Protein AF-A0A238JCS4-F1 (afdb_monomer_lite)

Secondary structure (DSSP, 8-state):
--HHHHHHHHHH-S--SS-----HHHHHHHHHHHHHHHHHHHHHHHHHHHHT--GGGSPTT--EEEEEEETTTTEEEEEEE-TT--B---SSSSHHHHHHHHHHHHTSPPSS-HHHHHTT-EEEE-TTS-EEEEE-TTTTS-HHHHHHHHHHHHSHHHHHH-SSEEEEEEESSSS-TTSS----SEEE---

Radius of gyration: 19.18 Å; chains: 1; bounding box: 46×42×55 Å

Organism: NCBI:txid1037362

Foldseek 3Di:
DPVVVVVCCVVPPPDPDDDPDDDLVSLLVVLLVLLLVLLVVCLVQLLVLLLPQDPVLADPQFFEWEWEAEPVQRAIAIFTAHPVRDTDDDPPPSVVRRVSSSVSRVPDDRSDDPCSQVVRFDWDQDPVRDTDGPDGSVVVYPVLVRCLVSQCSSCVSVVVPPPHWYWYFYDHDPPDPPPDDGPTSDTDDPD

pLDDT: mean 74.26, std 18.52, range [33.16, 93.94]

Structure (mmCIF, N/CA/C/O backbone):
data_AF-A0A238JCS4-F1
#
_entry.id   AF-A0A238JCS4-F1
#
loop_
_atom_site.group_PDB
_atom_site.id
_atom_site.type_symbol
_atom_site.label_atom_id
_atom_site.label_alt_id
_atom_site.label_comp_id
_atom_site.label_asym_id
_atom_site.label_entity_id
_atom_site.label_seq_id
_atom_site.pdbx_PDB_ins_code
_atom_site.Cartn_x
_atom_site.Cartn_y
_atom_site.Cartn_z
_atom_site.occupancy
_atom_site.B_iso_or_equiv
_atom_site.auth_seq_id
_atom_site.auth_comp_id
_atom_site.auth_asym_id
_atom_site.auth_atom_id
_atom_site.pdbx_PDB_model_num
ATOM 1 N N . MET A 1 1 ? 5.233 18.861 -13.902 1.00 45.06 1 MET A N 1
ATOM 2 C CA . MET A 1 1 ? 5.264 17.884 -15.015 1.00 45.06 1 MET A CA 1
ATOM 3 C C . MET A 1 1 ? 6.583 17.830 -15.817 1.00 45.06 1 MET A C 1
ATOM 5 O O . MET A 1 1 ? 6.740 16.897 -16.587 1.00 45.06 1 MET A O 1
ATOM 9 N N . GLY A 1 2 ? 7.547 18.765 -15.686 1.00 36.94 2 GLY A N 1
ATOM 10 C CA . GLY A 1 2 ? 8.723 18.825 -16.591 1.00 36.94 2 GLY A CA 1
ATOM 11 C C . GLY A 1 2 ? 10.083 18.340 -16.055 1.00 36.94 2 GLY A C 1
ATOM 12 O O . GLY A 1 2 ? 10.984 18.104 -16.856 1.00 36.94 2 GLY A O 1
ATOM 13 N N . LEU A 1 3 ? 10.265 18.197 -14.735 1.00 39.12 3 LEU A N 1
ATOM 14 C CA . LEU A 1 3 ? 11.568 17.807 -14.166 1.00 39.12 3 LEU A CA 1
ATOM 15 C C . LEU A 1 3 ? 11.808 16.293 -14.182 1.00 39.12 3 LEU A C 1
ATOM 17 O O . LEU A 1 3 ? 12.928 15.874 -14.447 1.00 39.12 3 LEU A O 1
ATOM 21 N N . LEU A 1 4 ? 10.769 15.481 -13.970 1.00 44.75 4 LEU A N 1
ATOM 22 C CA . LEU A 1 4 ? 10.907 14.023 -13.917 1.00 44.75 4 LEU A CA 1
ATOM 23 C C . LEU A 1 4 ? 11.278 13.425 -15.280 1.00 44.75 4 LEU A C 1
ATOM 25 O O . LEU A 1 4 ? 12.209 12.633 -15.371 1.00 44.75 4 LEU A O 1
ATOM 29 N N . ARG A 1 5 ? 10.636 13.898 -16.360 1.00 42.31 5 ARG A N 1
ATOM 30 C CA . ARG A 1 5 ? 11.018 13.539 -17.736 1.00 42.31 5 ARG A CA 1
ATOM 31 C C . ARG A 1 5 ? 12.472 13.897 -18.033 1.00 42.31 5 ARG A C 1
ATOM 33 O O . ARG A 1 5 ? 13.165 13.097 -18.636 1.00 42.31 5 ARG A O 1
ATOM 40 N N . LYS A 1 6 ? 12.949 15.062 -17.579 1.00 42.12 6 LYS A N 1
ATOM 41 C CA . LYS A 1 6 ? 14.344 15.478 -17.784 1.00 42.12 6 LYS A CA 1
ATOM 42 C C . LYS A 1 6 ? 15.338 14.650 -16.976 1.00 42.12 6 LYS A C 1
ATOM 44 O O . LYS A 1 6 ? 16.405 14.369 -17.501 1.00 42.12 6 LYS A O 1
ATOM 49 N N . LEU A 1 7 ? 15.001 14.246 -15.749 1.00 45.44 7 LEU A N 1
ATOM 50 C CA . LEU A 1 7 ? 15.876 13.397 -14.935 1.00 45.44 7 LEU A CA 1
ATOM 51 C C . LEU A 1 7 ? 15.987 11.986 -15.528 1.00 45.44 7 LEU A C 1
ATOM 53 O O . LEU A 1 7 ? 17.083 11.453 -15.649 1.00 45.44 7 LEU A O 1
ATOM 57 N N . VAL A 1 8 ? 14.862 11.421 -15.975 1.00 44.66 8 VAL A N 1
ATOM 58 C CA . VAL A 1 8 ? 14.833 10.128 -16.672 1.00 44.66 8 VAL A CA 1
ATOM 59 C C . VAL A 1 8 ? 15.569 10.230 -18.015 1.00 44.66 8 VAL A C 1
ATOM 61 O O . VAL A 1 8 ? 16.430 9.409 -18.304 1.00 44.66 8 VAL A O 1
ATOM 64 N N . SER A 1 9 ? 15.343 11.277 -18.812 1.00 41.56 9 SER A N 1
ATOM 65 C CA . SER A 1 9 ? 16.074 11.469 -20.073 1.00 41.56 9 SER A CA 1
ATOM 66 C C . SER A 1 9 ? 17.568 11.757 -19.885 1.00 41.56 9 SER A C 1
ATOM 68 O O . SER A 1 9 ? 18.352 11.378 -20.748 1.00 41.56 9 SER A O 1
ATOM 70 N N . SER A 1 10 ? 18.001 12.391 -18.786 1.00 42.47 10 SER A N 1
ATOM 71 C CA . SER A 1 10 ? 19.433 12.630 -18.546 1.00 42.47 10 SER A CA 1
ATOM 72 C C . SER A 1 10 ? 20.152 11.432 -17.928 1.00 42.47 10 SER A C 1
ATOM 74 O O . SER A 1 10 ? 21.364 11.331 -18.087 1.00 42.47 10 SER A O 1
ATOM 76 N N . LEU A 1 11 ? 19.438 10.541 -17.232 1.00 49.84 11 LEU A N 1
ATOM 77 C CA . LEU A 1 11 ? 19.989 9.279 -16.727 1.00 49.84 11 LEU A CA 1
ATOM 78 C C . LEU A 1 11 ? 20.045 8.194 -17.811 1.00 49.84 11 LEU A C 1
ATOM 80 O O . LEU A 1 11 ? 20.931 7.348 -17.761 1.00 49.84 11 LEU A O 1
ATOM 84 N N . PHE A 1 12 ? 19.147 8.241 -18.801 1.00 51.22 12 PHE A N 1
ATOM 85 C CA . PHE A 1 12 ? 19.010 7.186 -19.813 1.00 51.22 12 PHE A CA 1
ATOM 86 C C . PHE A 1 12 ? 19.274 7.627 -21.262 1.00 51.22 12 PHE A C 1
ATOM 88 O O . PHE A 1 12 ? 19.173 6.808 -22.171 1.00 51.22 12 PHE A O 1
ATOM 95 N N . GLY A 1 13 ? 19.661 8.887 -21.491 1.00 37.28 13 GLY A N 1
ATOM 96 C CA . GLY A 1 13 ? 19.942 9.426 -22.822 1.00 37.28 13 GLY A CA 1
ATOM 97 C C . GLY A 1 13 ? 18.691 9.545 -23.703 1.00 37.28 13 GLY A C 1
ATOM 98 O O . GLY A 1 13 ? 17.738 8.776 -23.610 1.00 37.28 13 GLY A O 1
ATOM 99 N N . GLU A 1 14 ? 18.679 10.518 -24.611 1.00 36.25 14 GLU A N 1
ATOM 100 C CA . GLU A 1 14 ? 17.593 10.743 -25.584 1.00 36.25 14 GLU A CA 1
ATOM 101 C C . GLU A 1 14 ? 17.512 9.667 -26.693 1.00 36.25 14 GLU A C 1
ATOM 103 O O . GLU A 1 14 ? 17.064 9.934 -27.803 1.00 36.25 14 GLU A O 1
ATOM 108 N N . SER A 1 15 ? 17.913 8.425 -26.415 1.00 37.47 15 SER A N 1
ATOM 109 C CA . SER A 1 15 ? 17.888 7.330 -27.384 1.00 37.47 15 SER A CA 1
ATOM 110 C C . SER A 1 15 ? 17.490 6.010 -26.730 1.00 37.47 15 SER A C 1
ATOM 112 O O . SER A 1 15 ? 18.248 5.049 -26.732 1.00 37.47 15 SER A O 1
ATOM 114 N N . ILE A 1 16 ? 16.254 5.930 -26.235 1.00 44.44 16 ILE A N 1
ATOM 115 C CA . ILE A 1 16 ? 15.548 4.639 -26.116 1.00 44.44 16 ILE A CA 1
ATOM 116 C C . ILE A 1 16 ? 14.635 4.486 -27.339 1.00 44.44 16 ILE A C 1
ATOM 118 O O . ILE A 1 16 ? 13.462 4.138 -27.261 1.00 44.44 16 ILE A O 1
ATOM 122 N N . ALA A 1 17 ? 15.178 4.829 -28.504 1.00 36.81 17 ALA A N 1
ATOM 123 C CA . ALA A 1 17 ? 14.658 4.369 -29.769 1.00 36.81 17 ALA A CA 1
ATOM 124 C C . ALA A 1 17 ? 15.484 3.132 -30.134 1.00 36.81 17 ALA A C 1
ATOM 126 O O . ALA A 1 17 ? 16.613 3.254 -30.595 1.00 36.81 17 ALA A O 1
ATOM 127 N N . LYS A 1 18 ? 14.885 1.949 -29.955 1.00 35.09 18 LYS A N 1
ATOM 128 C CA . LYS A 1 18 ? 15.279 0.705 -30.638 1.00 35.09 18 LYS A CA 1
ATOM 129 C C . LYS A 1 18 ? 16.583 -0.010 -30.235 1.00 35.09 18 LYS A C 1
ATOM 131 O O . LYS A 1 18 ? 17.049 -0.810 -31.039 1.00 35.09 18 LYS A O 1
ATOM 136 N N . ASP A 1 19 ? 17.113 0.164 -29.022 1.00 38.06 19 ASP A N 1
ATOM 137 C CA . ASP A 1 19 ? 18.262 -0.645 -28.566 1.00 38.06 19 ASP A CA 1
ATOM 138 C C . ASP A 1 19 ? 17.930 -1.509 -27.336 1.00 38.06 19 ASP A C 1
ATOM 140 O O . ASP A 1 19 ? 17.738 -1.017 -26.222 1.00 38.06 19 ASP A O 1
ATOM 144 N N . GLN A 1 20 ? 17.833 -2.822 -27.564 1.00 44.28 20 GLN A N 1
ATOM 145 C CA . GLN A 1 20 ? 17.671 -3.873 -26.556 1.00 44.28 20 GLN A CA 1
ATOM 146 C C . GLN A 1 20 ? 19.004 -4.151 -25.840 1.00 44.28 20 GLN A C 1
ATOM 148 O O . GLN A 1 20 ? 19.570 -5.235 -25.962 1.00 44.28 20 GLN A O 1
ATOM 153 N N . SER A 1 21 ? 19.535 -3.198 -25.074 1.00 47.47 21 SER A N 1
ATOM 154 C CA . SER A 1 21 ? 20.652 -3.518 -24.174 1.00 47.47 21 SER A CA 1
ATOM 155 C C . SER A 1 21 ? 20.672 -2.669 -22.905 1.00 47.47 21 SER A C 1
ATOM 157 O O . SER A 1 21 ? 21.690 -2.073 -22.545 1.00 47.47 21 SER A O 1
ATOM 159 N N . LEU A 1 22 ? 19.560 -2.623 -22.172 1.00 58.06 22 LEU A N 1
ATOM 160 C CA . LEU A 1 22 ? 19.716 -2.486 -20.727 1.00 58.06 22 LEU A CA 1
ATOM 161 C C . LEU A 1 22 ? 20.293 -3.818 -20.238 1.00 58.06 22 LEU A C 1
ATOM 163 O O . LEU A 1 22 ? 19.709 -4.867 -20.497 1.00 58.06 22 LEU A O 1
ATOM 167 N N . SER A 1 23 ? 21.448 -3.787 -19.570 1.00 68.00 23 SER A N 1
ATOM 168 C CA . SER A 1 23 ? 21.896 -4.954 -18.804 1.00 68.00 23 SER A CA 1
ATOM 169 C C . SER A 1 23 ? 20.799 -5.347 -17.812 1.00 68.00 23 SER A C 1
ATOM 171 O O . SER A 1 23 ? 20.022 -4.488 -17.392 1.00 68.00 23 SER A O 1
ATOM 173 N N . ASP A 1 24 ? 20.726 -6.613 -17.408 1.00 66.69 24 ASP A N 1
ATOM 174 C CA . ASP A 1 24 ? 19.685 -7.091 -16.477 1.00 66.69 24 ASP A CA 1
ATOM 175 C C . ASP A 1 24 ? 19.666 -6.246 -15.194 1.00 66.69 24 ASP A C 1
ATOM 177 O O . ASP A 1 24 ? 18.621 -5.783 -14.743 1.00 66.69 24 ASP A O 1
ATOM 181 N N . TYR A 1 25 ? 20.854 -5.862 -14.720 1.00 65.31 25 TYR A N 1
ATOM 182 C CA . TYR A 1 25 ? 21.027 -4.898 -13.635 1.00 65.31 25 TYR A CA 1
ATOM 183 C C . TYR A 1 25 ? 20.390 -3.523 -13.914 1.00 65.31 25 TYR A C 1
ATOM 185 O O . TYR A 1 25 ? 19.712 -2.961 -13.055 1.00 65.31 25 TYR A O 1
ATOM 193 N N . GLY A 1 26 ? 20.586 -2.968 -15.114 1.00 80.19 26 GLY A N 1
ATOM 194 C CA . GLY A 1 26 ? 19.977 -1.702 -15.524 1.00 80.19 26 GLY A CA 1
ATOM 195 C C . GLY A 1 26 ? 18.453 -1.784 -15.671 1.00 80.19 26 GLY A C 1
ATOM 196 O O . GLY A 1 26 ? 17.767 -0.800 -15.390 1.00 80.19 26 GLY A O 1
ATOM 197 N N . ARG A 1 27 ? 17.916 -2.951 -16.055 1.00 78.31 27 ARG A N 1
ATOM 198 C CA . ARG A 1 27 ? 16.467 -3.204 -16.126 1.00 78.31 27 ARG A CA 1
ATOM 199 C C . ARG A 1 27 ? 15.838 -3.211 -14.740 1.00 78.31 27 ARG A C 1
ATOM 201 O O . ARG A 1 27 ? 14.906 -2.444 -14.513 1.00 78.31 27 ARG A O 1
ATOM 208 N N . VAL A 1 28 ? 16.397 -3.986 -13.808 1.00 81.56 28 VAL A N 1
ATOM 209 C CA . VAL A 1 28 ? 15.915 -4.060 -12.418 1.00 81.56 28 VAL A CA 1
ATOM 210 C C . VAL A 1 28 ? 15.958 -2.684 -11.749 1.00 81.56 28 VAL A C 1
ATOM 212 O O . VAL A 1 28 ? 14.974 -2.256 -11.149 1.00 81.56 28 VAL A O 1
ATOM 215 N N . GLN A 1 29 ? 17.055 -1.933 -11.900 1.00 83.00 29 GLN A N 1
ATOM 216 C CA . GLN A 1 29 ? 17.150 -0.583 -11.332 1.00 83.00 29 GLN A CA 1
ATOM 217 C C . GLN A 1 29 ? 16.159 0.404 -11.950 1.00 83.00 29 GLN A C 1
ATOM 219 O O . GLN A 1 29 ? 15.550 1.197 -11.230 1.00 83.00 29 GLN A O 1
ATOM 224 N N . GLY A 1 30 ? 16.006 0.379 -13.277 1.00 83.88 30 GLY A N 1
ATOM 225 C CA . GLY A 1 30 ? 15.056 1.240 -13.978 1.00 83.88 30 GLY A CA 1
ATOM 226 C C . GLY A 1 30 ? 13.616 0.958 -13.556 1.00 83.88 30 GLY A C 1
ATOM 227 O O . GLY A 1 30 ? 12.868 1.894 -13.270 1.00 83.88 30 GLY A O 1
ATOM 228 N N . TYR A 1 31 ? 13.269 -0.323 -13.437 1.00 85.31 31 TYR A N 1
ATOM 229 C CA . TYR A 1 31 ? 11.980 -0.775 -12.935 1.00 85.31 31 TYR A CA 1
ATOM 230 C C . TYR A 1 31 ?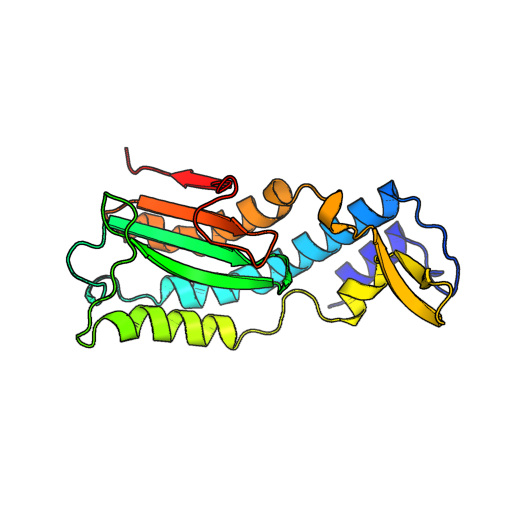 11.744 -0.335 -11.484 1.00 85.31 31 TYR A C 1
ATOM 232 O O . TYR A 1 31 ? 10.720 0.273 -11.178 1.00 85.31 31 TYR A O 1
ATOM 240 N N . GLN A 1 32 ? 12.720 -0.544 -10.596 1.00 86.19 32 GLN A N 1
ATOM 241 C CA . GLN A 1 32 ? 12.609 -0.159 -9.189 1.00 86.19 32 GLN A CA 1
ATOM 242 C C . GLN A 1 32 ? 12.429 1.358 -9.018 1.00 86.19 32 GLN A C 1
ATOM 244 O O . GLN A 1 32 ? 11.606 1.797 -8.215 1.00 86.19 32 GLN A O 1
ATOM 249 N N . LEU A 1 33 ? 13.146 2.170 -9.802 1.00 87.69 33 LEU A N 1
ATOM 250 C CA . LEU A 1 33 ? 12.987 3.626 -9.796 1.00 87.69 33 LEU A CA 1
ATOM 251 C C . LEU A 1 33 ? 11.601 4.059 -10.296 1.00 87.69 33 LEU A C 1
ATOM 253 O O . LEU A 1 33 ? 11.007 4.987 -9.736 1.00 87.69 33 LEU A O 1
ATOM 257 N N . LEU A 1 34 ? 11.089 3.411 -11.346 1.00 87.62 34 LEU A N 1
ATOM 258 C CA . LEU A 1 34 ? 9.743 3.662 -11.855 1.00 87.62 34 LEU A CA 1
ATOM 259 C C . LEU A 1 34 ? 8.692 3.323 -10.795 1.00 87.62 34 LEU A C 1
ATOM 261 O O . LEU A 1 34 ? 7.868 4.176 -10.472 1.00 87.62 34 LEU A O 1
ATOM 265 N N . LEU A 1 35 ? 8.773 2.135 -10.196 1.00 87.44 35 LEU A N 1
ATOM 266 C CA . LEU A 1 35 ? 7.865 1.693 -9.141 1.00 87.44 35 LEU A CA 1
ATOM 267 C C . LEU A 1 35 ? 7.868 2.664 -7.952 1.00 87.44 35 LEU A C 1
ATOM 269 O O . LEU A 1 35 ? 6.815 3.146 -7.546 1.00 87.44 35 LEU A O 1
ATOM 273 N N . GLN A 1 36 ? 9.045 3.034 -7.438 1.00 89.31 36 GLN A N 1
ATOM 274 C CA . GLN A 1 36 ? 9.172 4.010 -6.346 1.00 89.31 36 GLN A CA 1
ATOM 275 C C . GLN A 1 36 ? 8.562 5.369 -6.697 1.00 89.31 36 GLN A C 1
ATOM 277 O O . GLN A 1 36 ? 7.923 6.009 -5.862 1.00 89.31 36 GLN A O 1
ATOM 282 N N . THR A 1 37 ? 8.750 5.812 -7.940 1.00 90.31 37 THR A N 1
ATOM 283 C CA . THR A 1 37 ? 8.184 7.066 -8.438 1.00 90.31 37 THR A CA 1
ATOM 284 C C . THR A 1 37 ? 6.659 7.023 -8.440 1.00 90.31 37 THR A C 1
ATOM 286 O O . THR A 1 37 ? 6.029 7.989 -8.006 1.00 90.31 37 THR A O 1
ATOM 289 N N . GLN A 1 38 ? 6.069 5.930 -8.925 1.00 89.38 38 GLN A N 1
ATOM 290 C CA . GLN A 1 38 ? 4.617 5.784 -9.008 1.00 89.38 38 GLN A CA 1
ATOM 291 C C . GLN A 1 38 ? 3.994 5.644 -7.621 1.00 89.38 38 GLN A C 1
ATOM 293 O O . GLN A 1 38 ? 3.043 6.355 -7.305 1.00 89.38 38 GLN A O 1
ATOM 298 N N . LEU A 1 39 ? 4.605 4.842 -6.746 1.00 91.00 39 LEU A N 1
ATOM 299 C CA . LEU A 1 39 ? 4.208 4.736 -5.343 1.00 91.00 39 LEU A CA 1
ATOM 300 C C . LEU A 1 39 ? 4.220 6.102 -4.651 1.00 91.00 39 LEU A C 1
ATOM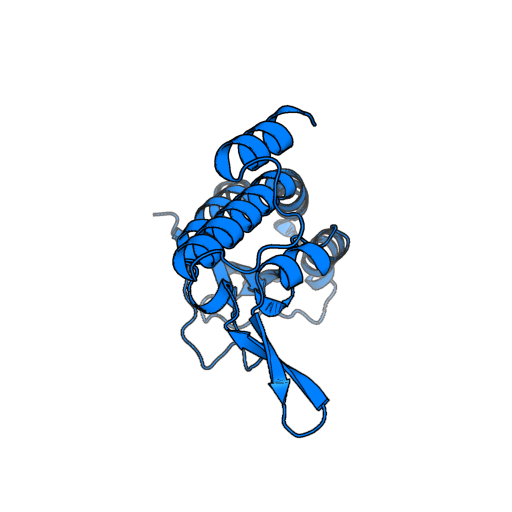 302 O O . LEU A 1 39 ? 3.239 6.479 -4.019 1.00 91.00 39 LEU A O 1
ATOM 306 N N . ALA A 1 40 ? 5.285 6.891 -4.814 1.00 90.88 40 ALA A N 1
ATOM 307 C CA . ALA A 1 40 ? 5.369 8.222 -4.215 1.00 90.88 40 ALA A CA 1
ATOM 308 C C . ALA A 1 40 ? 4.296 9.194 -4.744 1.00 90.88 40 ALA A C 1
ATOM 310 O O . ALA A 1 40 ? 3.815 10.042 -3.993 1.00 90.88 40 ALA A O 1
ATOM 311 N N . GLN A 1 41 ? 3.919 9.088 -6.022 1.00 90.56 41 GLN A N 1
ATOM 312 C CA . GLN A 1 41 ? 2.856 9.908 -6.614 1.00 90.56 41 GLN A CA 1
ATOM 313 C C . GLN A 1 41 ? 1.464 9.487 -6.143 1.00 90.56 41 GLN A C 1
ATOM 315 O O . GLN A 1 41 ? 0.608 10.346 -5.936 1.00 90.56 41 GLN A O 1
ATOM 320 N N . ALA A 1 42 ? 1.247 8.186 -5.960 1.00 90.25 42 ALA A N 1
ATOM 321 C CA . ALA A 1 42 ? -0.024 7.628 -5.526 1.00 90.25 42 ALA A CA 1
ATOM 322 C C . ALA A 1 42 ? -0.261 7.787 -4.014 1.00 90.25 42 ALA A C 1
ATOM 324 O O . ALA A 1 42 ? -1.402 7.969 -3.588 1.00 90.25 42 ALA A O 1
ATOM 325 N N . ALA A 1 43 ? 0.806 7.774 -3.205 1.00 91.50 43 ALA A N 1
ATOM 326 C CA . ALA A 1 43 ? 0.738 7.722 -1.743 1.00 91.50 43 ALA A CA 1
ATOM 327 C C . ALA A 1 43 ? -0.231 8.727 -1.089 1.00 91.50 43 ALA A C 1
ATOM 329 O O . ALA A 1 43 ? -0.954 8.311 -0.185 1.00 91.50 43 ALA A O 1
ATOM 330 N N . PRO A 1 44 ? -0.324 10.005 -1.518 1.00 92.69 44 PRO A N 1
ATOM 331 C CA . PRO A 1 44 ? -1.268 10.945 -0.915 1.00 92.69 44 PRO A CA 1
ATOM 332 C C . PRO A 1 44 ? -2.737 10.527 -1.063 1.00 92.69 44 PRO A C 1
ATOM 334 O O . PRO A 1 44 ? -3.517 10.733 -0.137 1.00 92.69 44 PRO A O 1
ATOM 337 N N . ASN A 1 45 ? -3.112 9.930 -2.198 1.00 92.25 45 ASN A N 1
ATOM 338 C CA . ASN A 1 45 ? -4.488 9.498 -2.449 1.00 92.25 45 ASN A CA 1
ATOM 339 C C . ASN A 1 45 ? -4.819 8.245 -1.635 1.00 92.25 45 ASN A C 1
ATOM 341 O O . ASN A 1 45 ? -5.834 8.222 -0.946 1.00 92.25 45 ASN A O 1
ATOM 345 N N . PHE A 1 46 ? -3.922 7.253 -1.638 1.00 92.50 46 PHE A N 1
ATOM 346 C CA . PHE A 1 46 ? -4.063 6.046 -0.817 1.00 92.50 46 PHE A CA 1
ATOM 347 C C . PHE A 1 46 ? -4.169 6.389 0.667 1.00 92.50 46 PHE A C 1
ATOM 349 O O . PHE A 1 46 ? -5.075 5.924 1.355 1.00 92.50 46 PHE A O 1
ATOM 356 N N . ARG A 1 47 ? -3.289 7.273 1.151 1.00 93.38 47 ARG A N 1
ATOM 357 C CA . ARG A 1 47 ? -3.346 7.780 2.521 1.00 93.38 47 ARG A CA 1
ATOM 358 C C . ARG A 1 47 ? -4.682 8.449 2.818 1.00 93.38 47 ARG A C 1
ATOM 360 O O . ARG A 1 47 ? -5.238 8.202 3.875 1.00 93.38 47 ARG A O 1
ATOM 367 N N . ALA A 1 48 ? -5.201 9.282 1.916 1.00 93.50 48 ALA A N 1
ATOM 368 C CA . ALA A 1 48 ? -6.475 9.962 2.137 1.00 93.50 48 ALA A CA 1
ATOM 369 C C . ALA A 1 48 ? -7.644 8.973 2.295 1.00 93.50 48 ALA A C 1
ATOM 371 O O . ALA A 1 48 ? -8.449 9.146 3.210 1.00 93.50 48 ALA A O 1
ATOM 372 N N . SER A 1 49 ? -7.712 7.927 1.464 1.00 93.94 49 SER A N 1
ATOM 373 C CA . SER A 1 49 ? -8.735 6.878 1.594 1.00 93.94 49 SER A CA 1
ATOM 374 C C . SER A 1 49 ? -8.580 6.091 2.893 1.00 93.94 49 SER A C 1
ATOM 376 O O . SER A 1 49 ? -9.554 5.928 3.626 1.00 93.94 49 SER A O 1
ATOM 378 N N . VAL A 1 50 ? -7.358 5.696 3.252 1.00 93.31 50 VAL A N 1
ATOM 379 C CA . VAL A 1 50 ? -7.077 4.991 4.513 1.00 93.31 50 VAL A CA 1
ATOM 380 C C . VAL A 1 50 ? -7.376 5.863 5.743 1.00 93.31 50 VAL A C 1
ATOM 382 O O . VAL A 1 50 ? -7.992 5.398 6.699 1.00 93.31 50 VAL A O 1
ATOM 385 N N . ASP A 1 51 ? -7.020 7.149 5.719 1.00 93.56 51 ASP A N 1
ATOM 386 C CA . ASP A 1 51 ? -7.301 8.105 6.801 1.00 93.56 51 ASP A CA 1
ATOM 387 C C . ASP A 1 51 ? -8.809 8.391 6.957 1.00 93.56 51 ASP A C 1
ATOM 389 O O . ASP A 1 51 ? -9.250 8.822 8.035 1.00 93.56 51 ASP A O 1
ATOM 393 N N . SER A 1 52 ? -9.601 8.139 5.906 1.00 93.44 52 SER A N 1
ATOM 394 C CA . SER A 1 52 ? -11.063 8.262 5.926 1.00 93.44 52 SER A CA 1
ATOM 395 C C . SER A 1 52 ? -11.761 7.148 6.707 1.00 93.44 52 SER A C 1
ATOM 397 O O . SER A 1 52 ? -12.935 7.309 7.032 1.00 93.44 52 SER A O 1
ATOM 399 N N . LEU A 1 53 ? -11.055 6.056 7.023 1.00 93.00 53 LEU A N 1
ATOM 400 C CA . LEU A 1 53 ? -11.603 4.908 7.738 1.00 93.00 53 LEU A CA 1
ATOM 401 C C . LEU A 1 53 ? -12.205 5.330 9.086 1.00 93.00 53 LEU A C 1
ATOM 403 O O . LEU A 1 53 ? -11.505 5.852 9.970 1.00 93.00 53 LEU A O 1
ATOM 407 N N . ASP A 1 54 ? -13.497 5.070 9.268 1.00 92.38 54 ASP A N 1
ATOM 408 C CA . ASP A 1 54 ? -14.159 5.241 10.557 1.00 92.38 54 ASP A CA 1
ATOM 409 C C . ASP A 1 54 ? -13.913 4.027 11.461 1.00 92.38 54 ASP A C 1
ATOM 411 O O . ASP A 1 54 ? -14.594 3.005 11.399 1.00 92.38 54 ASP A O 1
ATOM 415 N N . LEU A 1 55 ? -12.941 4.169 12.362 1.00 90.81 55 LEU A N 1
ATOM 416 C CA . LEU A 1 55 ? -12.556 3.125 13.313 1.00 90.81 55 LEU A CA 1
ATOM 417 C C . LEU A 1 55 ? -13.684 2.702 14.263 1.00 90.81 55 LEU A C 1
ATOM 419 O O . LEU A 1 55 ? -13.577 1.646 14.878 1.00 90.81 55 LEU A O 1
ATOM 423 N N . THR A 1 56 ? -14.736 3.513 14.418 1.00 88.94 56 THR A N 1
ATOM 424 C CA . THR A 1 56 ? -15.889 3.169 15.265 1.00 88.94 56 THR A CA 1
ATOM 425 C C . THR A 1 56 ? -16.861 2.205 14.592 1.00 88.94 56 THR A C 1
ATOM 427 O O . THR A 1 56 ? -17.731 1.661 15.266 1.00 88.94 56 THR A O 1
ATOM 430 N N . ARG A 1 57 ? -16.704 1.992 13.280 1.00 89.56 57 ARG A N 1
ATOM 431 C CA . ARG A 1 57 ? -17.512 1.077 12.467 1.00 89.56 57 ARG A CA 1
ATOM 432 C C . ARG A 1 57 ? -16.793 -0.232 12.144 1.00 89.56 57 ARG A C 1
ATOM 434 O O . ARG A 1 57 ? -17.332 -1.032 11.390 1.00 89.56 57 ARG A O 1
ATOM 441 N N . LEU A 1 58 ? -15.584 -0.432 12.671 1.00 88.12 58 LEU A N 1
ATOM 442 C CA . LEU A 1 58 ? -14.863 -1.690 12.502 1.00 88.12 58 LEU A CA 1
ATOM 443 C C . LEU A 1 58 ? -15.554 -2.817 13.281 1.00 88.12 58 LEU A C 1
ATOM 445 O O . LEU A 1 58 ? -16.033 -2.547 14.385 1.00 88.12 58 LEU A O 1
ATOM 449 N N . PRO A 1 59 ? -15.518 -4.061 12.764 1.00 84.81 59 PRO A N 1
ATOM 450 C CA . PRO A 1 59 ? -16.046 -5.227 13.457 1.00 84.81 59 PRO A CA 1
ATOM 451 C C . PRO A 1 59 ? -15.561 -5.341 14.903 1.00 84.81 59 PRO A C 1
ATOM 453 O O . PRO A 1 59 ? -14.374 -5.126 15.206 1.00 84.81 59 PRO A O 1
ATOM 456 N N . ASP A 1 60 ? -16.469 -5.735 15.793 1.00 84.06 60 ASP A N 1
ATOM 457 C CA . ASP A 1 60 ? -16.137 -6.023 17.183 1.00 84.06 60 ASP A CA 1
ATOM 458 C C . ASP A 1 60 ? -15.010 -7.063 17.263 1.00 84.06 60 ASP A C 1
ATOM 460 O O . ASP A 1 60 ? -15.010 -8.091 16.591 1.00 84.06 60 ASP A O 1
ATOM 464 N N . GLY A 1 61 ? -14.018 -6.797 18.113 1.00 86.31 61 GLY A N 1
ATOM 465 C CA . GLY A 1 61 ? -12.865 -7.687 18.247 1.00 86.31 61 GLY A CA 1
ATOM 466 C C . GLY A 1 61 ? -11.772 -7.481 17.199 1.00 86.31 61 GLY A C 1
ATOM 467 O O . GLY A 1 61 ? -10.801 -8.229 17.228 1.00 86.31 61 GLY A O 1
ATOM 468 N N . THR A 1 62 ? -11.848 -6.443 16.360 1.00 90.38 62 THR A N 1
ATOM 469 C CA . THR A 1 62 ? -10.716 -6.034 15.514 1.00 90.38 62 THR A CA 1
ATOM 470 C C . THR A 1 62 ? -9.513 -5.625 16.374 1.00 90.38 62 THR A C 1
ATOM 472 O O . THR A 1 62 ? -9.597 -4.739 17.233 1.00 90.38 62 THR A O 1
ATOM 475 N N . LYS A 1 63 ? -8.369 -6.273 16.142 1.00 91.44 63 LYS A N 1
ATOM 476 C CA . LYS A 1 63 ? -7.103 -6.076 16.873 1.00 91.44 63 LYS A CA 1
ATOM 477 C C . LYS A 1 63 ? -5.950 -5.688 15.967 1.00 91.44 63 LYS A C 1
ATOM 479 O O . LYS A 1 63 ? -5.008 -5.044 16.429 1.00 91.44 63 LYS A O 1
ATOM 484 N N . HIS A 1 64 ? -6.050 -6.012 14.685 1.00 91.31 64 HIS A N 1
ATOM 485 C CA . HIS A 1 64 ? -5.051 -5.678 13.687 1.00 91.31 64 HIS A CA 1
ATOM 486 C C 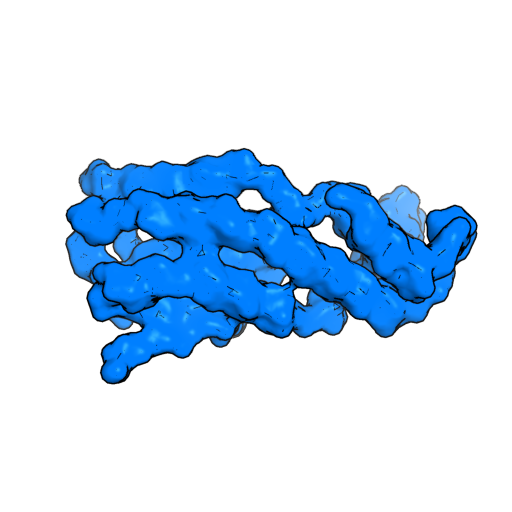. HIS A 1 64 ? -5.724 -5.055 12.472 1.00 91.31 64 HIS A C 1
ATOM 488 O O . HIS A 1 64 ? -6.764 -5.525 12.023 1.00 91.31 64 HIS A O 1
ATOM 494 N N . LEU A 1 65 ? -5.092 -4.019 11.931 1.00 92.12 65 LEU A N 1
ATOM 495 C CA . LEU A 1 65 ? -5.339 -3.533 10.582 1.00 92.12 65 LEU A CA 1
ATOM 496 C C . LEU A 1 65 ? -4.113 -3.860 9.730 1.00 92.12 65 LEU A C 1
ATOM 498 O O . LEU A 1 65 ? -2.977 -3.595 10.142 1.00 92.12 65 LEU A O 1
ATOM 502 N N . HIS A 1 66 ? -4.338 -4.438 8.558 1.00 91.94 66 HIS A N 1
ATOM 503 C CA . HIS A 1 66 ? -3.275 -4.879 7.664 1.00 91.94 66 HIS A CA 1
ATOM 504 C C . HIS A 1 66 ? -3.506 -4.359 6.252 1.00 91.94 66 HIS A C 1
ATOM 506 O O . HIS A 1 66 ? -4.564 -4.595 5.679 1.00 91.94 66 HIS A O 1
ATOM 512 N N . LEU A 1 67 ? -2.515 -3.670 5.694 1.00 90.94 67 LEU A N 1
ATOM 513 C CA . LEU A 1 67 ? -2.488 -3.335 4.274 1.00 90.94 67 LEU A CA 1
ATOM 514 C C . LEU A 1 67 ? -1.720 -4.421 3.519 1.00 90.94 67 LEU A C 1
ATOM 516 O O . LEU A 1 67 ? -0.503 -4.522 3.673 1.00 90.94 67 LEU A O 1
ATOM 520 N N . GLU A 1 68 ? -2.414 -5.187 2.690 1.00 88.88 68 GLU A N 1
ATOM 521 C CA . GLU A 1 68 ? -1.789 -6.119 1.753 1.00 88.88 68 GLU A CA 1
ATOM 522 C C . GLU A 1 68 ? -1.564 -5.426 0.408 1.00 88.88 68 GLU A C 1
ATOM 524 O O . GLU A 1 68 ? -2.409 -4.648 -0.049 1.00 88.88 68 GLU A O 1
ATOM 529 N N . ILE A 1 69 ? -0.432 -5.720 -0.228 1.00 85.81 69 ILE A N 1
ATOM 530 C CA . ILE A 1 69 ? -0.071 -5.204 -1.548 1.00 85.81 69 ILE A CA 1
ATOM 531 C C . ILE A 1 69 ? 0.134 -6.393 -2.483 1.00 85.81 69 ILE A C 1
ATOM 533 O O . ILE A 1 69 ? 1.129 -7.106 -2.373 1.00 85.81 69 ILE A O 1
ATOM 537 N N . PHE A 1 70 ? -0.780 -6.588 -3.426 1.00 83.38 70 PHE A N 1
ATOM 538 C CA . PHE A 1 70 ? -0.695 -7.641 -4.433 1.00 83.38 70 PHE A CA 1
ATOM 539 C C . PHE A 1 70 ? 0.165 -7.144 -5.586 1.00 83.38 70 PHE A C 1
ATOM 541 O O . PHE A 1 70 ? -0.220 -6.259 -6.353 1.00 83.38 70 PHE A O 1
ATOM 548 N N . VAL A 1 71 ? 1.380 -7.669 -5.662 1.00 77.06 71 VAL A N 1
ATOM 549 C CA . VAL A 1 71 ? 2.435 -7.145 -6.524 1.00 77.06 71 VAL A CA 1
ATOM 550 C C . VAL A 1 71 ? 2.163 -7.472 -7.998 1.00 77.06 71 VAL A C 1
ATOM 552 O O . VAL A 1 71 ? 2.440 -6.633 -8.857 1.00 77.06 71 VAL A O 1
ATOM 555 N N . SER A 1 72 ? 1.567 -8.635 -8.278 1.00 71.19 72 SER A N 1
ATOM 556 C CA . SER A 1 72 ? 1.163 -9.079 -9.621 1.00 71.19 72 SER A CA 1
ATOM 557 C C . SER A 1 72 ? 0.282 -8.052 -10.329 1.00 71.19 72 SER A C 1
ATOM 559 O O . SER A 1 72 ? 0.511 -7.711 -11.491 1.00 71.19 72 SER A O 1
ATOM 561 N N . ASP A 1 73 ? -0.689 -7.499 -9.607 1.00 70.50 73 ASP A N 1
ATOM 562 C CA . ASP A 1 73 ? -1.721 -6.629 -10.171 1.00 70.50 73 ASP A CA 1
ATOM 563 C C . ASP A 1 73 ? -1.565 -5.164 -9.750 1.00 70.50 73 ASP A C 1
ATOM 565 O O . ASP A 1 73 ? -2.209 -4.282 -10.317 1.00 70.50 73 ASP A O 1
ATOM 569 N N . PHE A 1 74 ? -0.622 -4.880 -8.847 1.00 75.69 74 PHE A N 1
ATOM 570 C CA . PHE A 1 74 ? -0.506 -3.612 -8.122 1.00 75.69 74 PHE A CA 1
ATOM 571 C C . PHE A 1 74 ? -1.808 -3.210 -7.426 1.00 75.69 74 PHE A C 1
ATOM 573 O O . PHE A 1 74 ? -2.132 -2.023 -7.336 1.00 75.69 74 PHE A O 1
ATOM 580 N N . GLU A 1 75 ? -2.534 -4.205 -6.927 1.00 82.31 75 GLU A N 1
ATOM 581 C CA . GLU A 1 75 ? -3.712 -4.005 -6.095 1.00 82.31 75 GLU A CA 1
ATOM 582 C C . GLU A 1 75 ? -3.299 -3.834 -4.636 1.00 82.31 75 GLU A C 1
ATOM 584 O O . GLU A 1 75 ? -2.247 -4.304 -4.191 1.00 82.31 75 GLU A O 1
ATOM 589 N N . MET A 1 76 ? -4.137 -3.151 -3.867 1.00 86.94 76 MET A N 1
ATOM 590 C CA . MET A 1 76 ? -3.939 -3.013 -2.432 1.00 86.94 76 MET A CA 1
ATOM 591 C C . MET A 1 76 ? -5.260 -3.197 -1.728 1.00 86.94 76 MET A C 1
ATOM 593 O O . MET A 1 76 ? -6.276 -2.683 -2.187 1.00 86.94 76 MET A O 1
ATOM 597 N N . ARG A 1 77 ? -5.236 -3.881 -0.589 1.00 88.81 77 ARG A N 1
ATOM 598 C CA . ARG A 1 77 ? -6.432 -4.055 0.230 1.00 88.81 77 ARG A CA 1
ATOM 599 C C . ARG A 1 77 ? -6.120 -3.900 1.696 1.00 88.81 77 ARG A C 1
ATOM 601 O O . ARG A 1 77 ? -5.077 -4.332 2.183 1.00 88.81 77 ARG A O 1
ATOM 608 N N . LEU A 1 78 ? -7.054 -3.275 2.390 1.00 90.88 78 LEU A N 1
ATOM 609 C CA . LEU A 1 78 ? -7.052 -3.145 3.828 1.00 90.88 78 LEU A CA 1
ATOM 610 C C . LEU A 1 78 ? -7.922 -4.242 4.442 1.00 90.88 78 LEU A C 1
ATOM 612 O O . LEU A 1 78 ? -9.083 -4.408 4.068 1.00 90.88 78 LEU A O 1
ATOM 616 N N . PHE A 1 79 ? -7.356 -4.937 5.419 1.00 90.50 79 PHE A N 1
ATOM 617 C CA . PHE A 1 79 ? -7.982 -6.028 6.153 1.00 90.50 79 PHE A CA 1
ATOM 618 C C . PHE A 1 79 ? -8.027 -5.733 7.650 1.00 90.50 79 PHE A C 1
ATOM 620 O O . PHE A 1 79 ? -7.169 -5.018 8.184 1.00 90.50 79 PHE A O 1
ATOM 627 N N . ALA A 1 80 ? -9.003 -6.331 8.329 1.00 90.12 80 ALA A N 1
ATOM 628 C CA . ALA A 1 80 ? -9.124 -6.331 9.779 1.00 90.12 80 ALA A CA 1
ATOM 629 C C . ALA A 1 80 ? -9.023 -7.758 10.319 1.00 90.12 80 ALA A C 1
ATOM 631 O O . ALA A 1 80 ? -9.726 -8.654 9.857 1.00 90.12 80 ALA A O 1
ATOM 632 N N . PHE A 1 81 ? -8.175 -7.951 11.327 1.00 89.69 81 PHE A N 1
ATOM 633 C CA . PHE A 1 81 ? -7.969 -9.251 11.959 1.00 89.69 81 PHE A CA 1
ATOM 634 C C . PHE A 1 81 ? -8.152 -9.195 13.476 1.00 89.69 81 PHE A C 1
ATOM 636 O O . PHE A 1 81 ? -7.919 -8.159 14.113 1.00 89.69 81 PHE A O 1
ATOM 643 N N . ASP A 1 82 ? -8.543 -10.329 14.055 1.00 89.50 82 ASP A N 1
ATOM 644 C CA . ASP A 1 82 ? -8.514 -10.571 15.498 1.00 89.50 82 ASP A CA 1
ATOM 645 C C . ASP A 1 82 ? -7.080 -10.853 15.999 1.00 89.50 82 ASP A C 1
ATOM 647 O O . ASP A 1 82 ? -6.136 -10.933 15.214 1.00 89.50 82 ASP A O 1
ATOM 651 N N . ASP A 1 83 ? -6.902 -11.027 17.316 1.00 88.38 83 ASP A N 1
ATOM 652 C CA . ASP A 1 83 ? -5.587 -11.312 17.932 1.00 88.38 83 ASP A CA 1
ATOM 653 C C . ASP A 1 83 ? -4.931 -12.615 17.415 1.00 88.38 83 ASP A C 1
ATOM 655 O O . ASP A 1 83 ? -3.727 -12.824 17.591 1.00 88.38 83 ASP A O 1
ATOM 659 N N . ALA A 1 84 ? -5.714 -13.516 16.814 1.00 85.69 84 ALA A N 1
ATOM 660 C CA . ALA A 1 84 ? -5.265 -14.786 16.253 1.00 85.69 84 ALA A CA 1
ATOM 661 C C . ALA A 1 84 ? -5.037 -14.717 14.731 1.00 85.69 84 ALA A C 1
ATOM 663 O O . ALA A 1 84 ? -4.768 -15.756 14.127 1.00 85.69 84 ALA A O 1
ATOM 664 N N . TRP A 1 85 ? -5.088 -13.519 14.135 1.00 83.06 85 TRP A N 1
ATOM 665 C CA . TRP A 1 85 ? -4.977 -13.287 12.693 1.00 83.06 85 TRP A CA 1
ATOM 666 C C . TRP A 1 85 ? -6.070 -13.963 11.856 1.00 83.06 85 TRP A C 1
ATOM 668 O O . TRP A 1 85 ? -5.872 -14.232 10.673 1.00 83.06 85 TRP A O 1
ATOM 678 N N . ASN A 1 86 ? -7.245 -14.204 12.437 1.00 82.44 86 ASN A N 1
ATOM 679 C CA . ASN A 1 86 ? -8.422 -14.553 11.648 1.00 82.44 86 ASN A CA 1
ATOM 680 C C . ASN A 1 86 ? -9.066 -13.272 11.139 1.00 82.44 86 ASN A C 1
ATOM 682 O O . ASN A 1 86 ? -9.243 -12.313 11.898 1.00 82.44 86 ASN A O 1
ATOM 686 N N . GLU A 1 87 ? -9.387 -13.248 9.848 1.00 81.81 87 GLU A N 1
ATOM 687 C CA . GLU A 1 87 ? -10.073 -12.109 9.254 1.00 81.81 87 GLU A CA 1
ATOM 688 C C . GLU A 1 87 ? -11.442 -11.966 9.914 1.00 81.81 87 GLU A C 1
ATOM 690 O O . GLU A 1 87 ? -12.206 -12.932 10.028 1.00 81.81 87 GLU A O 1
ATOM 695 N N . VAL A 1 88 ? -11.721 -10.765 10.417 1.00 79.25 88 VAL A N 1
ATOM 696 C CA . VAL A 1 88 ? -12.972 -10.496 11.119 1.00 79.25 88 VAL A CA 1
ATOM 697 C C . VAL A 1 88 ? -14.022 -10.148 10.075 1.00 79.25 88 VAL A C 1
ATOM 699 O O . VAL A 1 88 ? -14.222 -8.986 9.732 1.00 79.25 88 VAL A O 1
ATOM 702 N N . PHE A 1 89 ? -14.685 -11.174 9.554 1.00 67.88 89 PHE A N 1
ATOM 703 C CA . PHE A 1 89 ? -15.900 -11.010 8.765 1.00 67.88 89 PHE A CA 1
ATOM 704 C C . PHE A 1 89 ? -17.091 -10.947 9.720 1.00 67.88 89 PHE A C 1
ATOM 706 O O . PHE A 1 89 ? -17.385 -11.933 10.397 1.00 67.88 89 PHE A O 1
ATOM 713 N N . ASP A 1 90 ? -17.783 -9.811 9.789 1.00 54.16 90 ASP A N 1
ATOM 714 C CA . ASP A 1 90 ? -19.085 -9.750 10.456 1.00 54.16 90 ASP A CA 1
ATOM 715 C C . ASP A 1 90 ? -20.188 -9.796 9.392 1.00 54.16 90 ASP A C 1
ATOM 717 O O . ASP A 1 90 ? -20.217 -8.981 8.475 1.00 54.16 90 ASP A O 1
ATOM 721 N N . GLU A 1 91 ? -21.118 -10.744 9.503 1.00 52.12 91 GLU A N 1
ATOM 722 C CA . GLU A 1 91 ? -22.278 -10.866 8.606 1.00 52.12 91 GLU A CA 1
ATOM 723 C C . GLU A 1 91 ? -23.273 -9.690 8.753 1.00 52.12 91 GLU A C 1
ATOM 725 O O . GLU A 1 91 ? -24.322 -9.677 8.105 1.00 52.12 91 GLU A O 1
ATOM 730 N N . THR A 1 92 ? -22.982 -8.713 9.620 1.00 47.22 92 THR A N 1
ATOM 731 C CA . THR A 1 92 ? -23.871 -7.601 9.965 1.00 47.22 92 THR A CA 1
ATOM 732 C C . THR A 1 92 ? -23.228 -6.236 9.683 1.00 47.22 92 THR A C 1
ATOM 734 O O . THR A 1 92 ? -22.447 -5.772 10.496 1.00 47.22 92 THR A O 1
ATOM 737 N N . ASP A 1 93 ? -23.546 -5.585 8.551 1.00 49.81 93 ASP A N 1
ATOM 738 C CA . ASP A 1 93 ? -23.391 -4.145 8.183 1.00 49.81 93 ASP A CA 1
ATOM 739 C C . ASP A 1 93 ? -22.092 -3.353 8.572 1.00 49.81 93 ASP A C 1
ATOM 741 O O . ASP A 1 93 ? -21.995 -2.144 8.340 1.00 49.81 93 ASP A O 1
ATOM 745 N N . GLN A 1 94 ? -21.081 -3.976 9.190 1.00 53.09 94 GLN A N 1
ATOM 746 C CA . GLN A 1 94 ? -19.823 -3.387 9.691 1.00 53.09 94 GLN A CA 1
ATOM 747 C C . GLN A 1 94 ? -18.657 -3.647 8.727 1.00 53.09 94 GLN A C 1
ATOM 749 O O . GLN A 1 94 ? -17.684 -2.894 8.694 1.00 53.09 94 GLN A O 1
ATOM 754 N N . VAL A 1 95 ? -18.794 -4.667 7.875 1.00 60.69 95 VAL A N 1
ATOM 755 C CA . VAL A 1 95 ? -17.903 -4.934 6.735 1.00 60.69 95 VAL A CA 1
ATOM 756 C C . VAL A 1 95 ? -17.953 -3.785 5.711 1.00 60.69 95 VAL A C 1
ATOM 758 O O . VAL A 1 95 ? -16.947 -3.493 5.063 1.00 60.69 95 VAL A O 1
ATOM 761 N N . ASP A 1 96 ? -19.058 -3.030 5.682 1.00 75.44 96 ASP A N 1
ATOM 762 C CA . ASP A 1 96 ? -19.291 -1.873 4.811 1.00 75.44 96 ASP A CA 1
ATOM 763 C C . ASP A 1 96 ? -18.174 -0.822 4.846 1.00 75.44 96 ASP A C 1
ATOM 765 O O . ASP A 1 96 ? -17.894 -0.179 3.835 1.00 75.44 96 ASP A O 1
ATOM 769 N N . GLU A 1 97 ? -17.559 -0.576 6.007 1.00 87.25 97 GLU A N 1
ATOM 770 C CA . GLU A 1 97 ? -16.588 0.513 6.132 1.00 87.25 97 GLU A CA 1
ATOM 771 C C . GLU A 1 97 ? -15.239 0.154 5.490 1.00 87.25 97 GLU A C 1
ATOM 773 O O . GLU A 1 97 ? -14.653 0.981 4.788 1.00 87.25 97 GLU A O 1
ATOM 778 N N . LEU A 1 98 ? -14.774 -1.087 5.675 1.00 88.69 98 LEU A N 1
ATOM 779 C CA . LEU A 1 98 ? -13.576 -1.593 4.999 1.00 88.69 98 LEU A CA 1
ATOM 780 C C . LEU A 1 98 ? -13.835 -1.788 3.506 1.00 88.69 98 LEU A C 1
ATOM 782 O O . LEU A 1 98 ? -12.997 -1.397 2.698 1.00 88.69 98 LEU A O 1
ATOM 786 N N . GLU A 1 99 ? -15.002 -2.316 3.130 1.00 89.19 99 GLU A N 1
ATOM 787 C CA . GLU A 1 99 ? -15.406 -2.440 1.726 1.00 89.19 99 GLU A CA 1
ATOM 788 C C . GLU A 1 99 ? -15.471 -1.084 1.025 1.00 89.19 99 GLU A C 1
ATOM 790 O O . GLU A 1 99 ? -14.983 -0.956 -0.094 1.00 89.19 99 GLU A O 1
ATOM 795 N N . ARG A 1 100 ? -16.003 -0.045 1.681 1.00 91.56 100 ARG A N 1
ATOM 796 C CA . ARG A 1 100 ? -16.022 1.318 1.134 1.00 91.56 100 ARG A CA 1
ATOM 797 C C . ARG A 1 100 ? -14.609 1.833 0.874 1.00 91.56 100 ARG A C 1
ATOM 799 O O . ARG A 1 100 ? -14.349 2.358 -0.206 1.00 91.56 100 ARG A O 1
ATOM 806 N N . VAL A 1 101 ? -13.707 1.712 1.852 1.00 92.56 101 VAL A N 1
ATOM 807 C CA . VAL A 1 101 ? -12.316 2.170 1.700 1.00 92.56 101 VAL A CA 1
ATOM 808 C C . VAL A 1 101 ? -11.594 1.367 0.616 1.00 92.56 101 VAL A C 1
ATOM 810 O O . VAL A 1 101 ? -10.911 1.959 -0.217 1.00 92.56 101 VAL A O 1
ATOM 813 N N . ASN A 1 102 ? -11.785 0.047 0.574 1.00 91.62 102 ASN A N 1
ATOM 814 C CA . ASN A 1 102 ? -11.220 -0.805 -0.471 1.00 91.62 102 ASN A CA 1
ATOM 815 C C . ASN A 1 102 ? -11.788 -0.454 -1.853 1.00 91.62 102 ASN A C 1
ATOM 817 O O . ASN A 1 102 ? -11.020 -0.329 -2.794 1.00 91.62 102 ASN A O 1
ATOM 821 N N . ALA A 1 103 ? -13.081 -0.149 -1.979 1.00 91.50 103 ALA A N 1
ATOM 822 C CA . ALA A 1 103 ? -13.670 0.306 -3.238 1.00 91.50 103 ALA A CA 1
ATOM 823 C C . ALA A 1 103 ? -13.105 1.661 -3.709 1.00 91.50 103 ALA A C 1
ATOM 825 O O . ALA A 1 103 ? -12.948 1.890 -4.909 1.00 91.50 103 ALA A O 1
ATOM 826 N N . GLU A 1 104 ? -12.783 2.574 -2.786 1.00 92.62 104 GLU A N 1
ATOM 827 C CA . GLU A 1 104 ? -12.074 3.812 -3.132 1.00 92.62 104 GLU A CA 1
ATOM 828 C C . GLU A 1 104 ? -10.658 3.528 -3.633 1.00 92.62 104 GLU A C 1
ATOM 830 O O . GLU A 1 104 ? -10.246 4.114 -4.636 1.00 92.62 104 GLU A O 1
ATOM 835 N N . ILE A 1 105 ? -9.940 2.618 -2.972 1.00 90.69 105 ILE A N 1
ATOM 836 C CA . ILE A 1 105 ? -8.610 2.160 -3.386 1.00 90.69 105 ILE A CA 1
ATOM 837 C C . ILE A 1 105 ? -8.666 1.509 -4.776 1.00 90.69 105 ILE A C 1
ATOM 839 O O . ILE A 1 105 ? -7.907 1.907 -5.657 1.00 90.69 105 ILE A O 1
ATOM 843 N N . ASP A 1 106 ? -9.612 0.603 -5.008 1.00 89.31 106 ASP A N 1
ATOM 844 C CA . ASP A 1 106 ? -9.810 -0.099 -6.282 1.00 89.31 106 ASP A CA 1
ATOM 845 C C . ASP A 1 106 ? -10.195 0.856 -7.424 1.00 89.31 106 ASP A C 1
ATOM 847 O O . ASP A 1 106 ? -9.950 0.582 -8.599 1.00 89.31 106 ASP A O 1
ATOM 851 N N . SER A 1 107 ? -10.790 2.009 -7.101 1.00 89.62 107 SER A N 1
ATOM 852 C CA . SER A 1 107 ? -11.105 3.048 -8.087 1.00 89.62 107 SER A CA 1
ATOM 853 C C . SER A 1 107 ? -9.890 3.877 -8.522 1.00 89.62 107 SER A C 1
ATOM 855 O O . SER A 1 107 ? -9.985 4.662 -9.476 1.00 89.62 107 SER A O 1
ATOM 857 N N . MET A 1 108 ? -8.751 3.745 -7.831 1.00 88.75 108 MET A N 1
ATOM 858 C CA . MET A 1 108 ? -7.538 4.484 -8.163 1.00 88.75 108 MET A CA 1
ATOM 859 C C . MET A 1 108 ? -6.907 3.942 -9.453 1.00 88.75 108 MET A C 1
ATOM 861 O O . MET A 1 108 ? -7.005 2.755 -9.759 1.00 88.75 108 MET A O 1
ATOM 865 N N . PRO A 1 109 ? -6.233 4.797 -10.244 1.00 82.75 109 PRO A N 1
ATOM 866 C CA . PRO A 1 109 ? -5.498 4.328 -11.409 1.00 82.75 109 PRO A CA 1
ATOM 867 C C . PRO A 1 109 ? -4.452 3.276 -11.011 1.00 82.75 109 PRO A C 1
ATOM 869 O O . PRO A 1 109 ? -3.810 3.438 -9.968 1.00 82.75 109 PRO A O 1
ATOM 872 N N . PRO A 1 110 ? -4.213 2.257 -11.854 1.00 78.69 110 PRO A N 1
ATOM 873 C CA . PRO A 1 110 ? -3.191 1.255 -11.580 1.00 78.69 110 PRO A CA 1
ATOM 874 C C . PRO A 1 110 ? -1.821 1.924 -11.433 1.00 78.69 110 PRO A C 1
ATOM 876 O O . PRO A 1 110 ? -1.484 2.832 -12.200 1.00 78.69 110 PRO A O 1
ATOM 879 N N . LEU A 1 111 ? -1.016 1.458 -10.472 1.00 81.69 111 LEU A N 1
ATOM 880 C CA . LEU A 1 111 ? 0.317 2.022 -10.219 1.00 81.69 111 LEU A CA 1
ATOM 881 C C . LEU A 1 111 ? 1.236 1.920 -11.439 1.00 81.69 111 LEU A C 1
ATOM 883 O O . LEU A 1 111 ? 2.007 2.841 -11.705 1.00 81.69 111 LEU A O 1
ATOM 887 N N . LEU A 1 112 ? 1.146 0.808 -12.173 1.00 80.38 112 LEU A N 1
ATOM 888 C CA . LEU A 1 112 ? 1.831 0.586 -13.442 1.00 80.38 112 LEU A CA 1
ATOM 889 C C . LEU A 1 112 ? 0.816 0.142 -14.494 1.00 80.38 112 LEU A C 1
ATOM 891 O O . LEU A 1 112 ? 0.117 -0.858 -14.313 1.00 80.38 112 LEU A O 1
ATOM 895 N N . ASN A 1 113 ? 0.764 0.869 -15.609 1.00 78.12 113 ASN A N 1
ATOM 896 C CA . ASN A 1 113 ? 0.027 0.430 -16.791 1.00 78.12 113 ASN A CA 1
ATOM 897 C C . ASN A 1 113 ? 0.806 -0.672 -17.538 1.00 78.12 113 ASN A C 1
ATOM 899 O O . ASN A 1 113 ? 1.979 -0.923 -17.261 1.00 78.12 113 ASN A O 1
ATOM 903 N N . GLN A 1 114 ? 0.155 -1.314 -18.510 1.00 76.44 114 GLN A N 1
ATOM 904 C CA . GLN A 1 114 ? 0.763 -2.404 -19.274 1.00 76.44 114 GLN A CA 1
ATOM 905 C C . GLN A 1 114 ? 2.041 -1.976 -20.017 1.00 76.44 114 GLN A C 1
ATOM 907 O O . GLN A 1 114 ? 3.008 -2.726 -20.027 1.00 76.44 114 GLN A O 1
ATOM 912 N N . GLU A 1 115 ? 2.090 -0.762 -20.578 1.00 80.12 115 GLU A N 1
ATOM 913 C CA . GLU A 1 115 ? 3.277 -0.253 -21.285 1.00 80.12 115 GLU A CA 1
ATOM 914 C C . GLU A 1 115 ? 4.485 -0.126 -20.340 1.00 80.12 115 GLU A C 1
ATOM 916 O O . GLU A 1 115 ? 5.604 -0.496 -20.697 1.00 80.12 115 GLU A O 1
ATOM 921 N N . ASP A 1 116 ? 4.256 0.348 -19.114 1.00 79.62 116 ASP A N 1
ATOM 922 C CA . ASP A 1 116 ? 5.273 0.462 -18.070 1.00 79.62 116 ASP A CA 1
ATOM 923 C C . ASP A 1 116 ? 5.788 -0.912 -17.613 1.00 79.62 116 ASP A C 1
ATOM 925 O O . ASP A 1 116 ? 6.988 -1.056 -17.373 1.00 79.62 116 ASP A O 1
ATOM 929 N N . ARG A 1 117 ? 4.908 -1.921 -17.530 1.00 74.75 117 ARG A N 1
ATOM 930 C CA . ARG A 1 117 ? 5.287 -3.309 -17.214 1.00 74.75 117 ARG A CA 1
ATOM 931 C C . ARG A 1 117 ? 6.095 -3.930 -18.361 1.00 74.75 117 ARG A C 1
ATOM 933 O O . ARG A 1 117 ? 7.216 -4.391 -18.150 1.00 74.75 117 ARG A O 1
ATOM 940 N N . ASP A 1 118 ? 5.585 -3.846 -19.588 1.00 76.12 118 ASP A N 1
ATOM 941 C CA . ASP A 1 118 ? 6.190 -4.443 -20.786 1.00 76.12 118 ASP A CA 1
ATOM 942 C C . ASP A 1 118 ? 7.565 -3.861 -21.118 1.00 76.12 118 ASP A C 1
ATOM 944 O O . ASP A 1 118 ? 8.424 -4.560 -21.655 1.00 76.12 118 ASP A O 1
ATOM 948 N N . ARG A 1 119 ? 7.804 -2.589 -20.778 1.00 75.44 119 ARG A N 1
ATOM 949 C CA . ARG A 1 119 ? 9.063 -1.886 -21.061 1.00 75.44 119 ARG A CA 1
ATOM 950 C C . ARG A 1 119 ? 10.299 -2.571 -20.478 1.00 75.44 119 ARG A C 1
ATOM 952 O O . ARG A 1 119 ? 11.404 -2.352 -20.981 1.00 75.44 119 ARG A O 1
ATOM 959 N N . PHE A 1 120 ? 10.134 -3.345 -19.413 1.00 72.50 120 PHE A N 1
ATOM 960 C CA . PHE A 1 120 ? 11.247 -3.973 -18.711 1.00 72.50 120 PHE A CA 1
ATOM 961 C C . PHE A 1 120 ? 11.214 -5.509 -18.778 1.00 72.50 120 PHE A C 1
ATOM 963 O O . PHE A 1 120 ? 12.218 -6.130 -18.434 1.00 72.50 120 PHE A O 1
ATOM 970 N N . ILE A 1 121 ? 10.129 -6.115 -19.274 1.00 74.44 121 ILE A N 1
ATOM 971 C CA . ILE A 1 121 ? 10.003 -7.570 -19.446 1.00 74.44 121 ILE A CA 1
ATOM 972 C C . ILE A 1 121 ? 10.868 -8.056 -20.615 1.00 74.44 121 ILE A C 1
ATOM 974 O O . ILE A 1 121 ? 10.920 -7.441 -21.685 1.00 74.44 121 ILE A O 1
ATOM 978 N N . ILE A 1 122 ? 11.542 -9.191 -20.416 1.00 69.06 122 ILE A N 1
ATOM 979 C CA . ILE A 1 122 ? 12.206 -9.926 -21.496 1.00 69.06 122 ILE A CA 1
ATOM 980 C C . ILE A 1 122 ? 11.217 -10.937 -22.067 1.00 69.06 122 ILE A C 1
ATOM 982 O O . ILE A 1 122 ? 10.908 -11.936 -21.424 1.00 69.06 122 ILE A O 1
ATOM 986 N N . TRP A 1 123 ? 10.733 -10.678 -23.279 1.00 75.00 123 TRP A N 1
ATOM 987 C CA . TRP A 1 123 ? 9.869 -11.603 -24.007 1.00 75.00 123 TRP A CA 1
ATOM 988 C C . TRP A 1 123 ? 10.704 -12.557 -24.864 1.00 75.00 123 TRP A C 1
ATOM 990 O O . TRP A 1 123 ? 11.546 -12.106 -25.644 1.00 75.00 123 TRP A O 1
ATOM 1000 N N . GLU A 1 124 ? 10.439 -13.856 -24.759 1.00 75.19 124 GLU A N 1
ATOM 1001 C CA . GLU A 1 124 ? 10.963 -14.884 -25.659 1.00 75.19 124 GLU A CA 1
ATOM 1002 C C . GLU A 1 124 ? 9.823 -15.485 -26.487 1.00 75.19 124 GLU A C 1
ATOM 1004 O O . GLU A 1 124 ? 8.699 -15.655 -26.012 1.00 75.19 124 GLU A O 1
ATOM 1009 N N . GLU A 1 125 ? 10.101 -15.787 -27.755 1.00 78.69 125 GLU A N 1
ATOM 1010 C CA . GLU A 1 125 ? 9.173 -16.520 -28.611 1.00 78.69 125 GLU A CA 1
ATOM 1011 C C . GLU A 1 125 ? 9.463 -18.021 -28.507 1.00 78.69 125 GLU A C 1
ATOM 1013 O O . GLU A 1 125 ? 10.549 -18.490 -28.846 1.00 78.69 125 GLU A O 1
ATOM 1018 N N . THR A 1 126 ? 8.479 -18.783 -28.038 1.00 76.50 126 THR A N 1
ATOM 1019 C CA . THR A 1 126 ? 8.552 -20.245 -27.949 1.00 76.50 126 THR A CA 1
ATOM 1020 C C . THR A 1 126 ? 8.565 -20.898 -29.332 1.00 76.50 126 THR A C 1
ATOM 1022 O O . THR A 1 126 ? 8.130 -20.317 -30.326 1.00 76.50 126 THR A O 1
ATOM 1025 N N . GLU A 1 127 ? 8.926 -22.184 -29.395 1.00 77.88 127 GLU A N 1
ATOM 1026 C CA . GLU A 1 127 ? 8.865 -22.993 -30.627 1.00 77.88 127 GLU A CA 1
ATOM 1027 C C . GLU A 1 127 ? 7.463 -23.041 -31.275 1.00 77.88 127 GLU A C 1
ATOM 1029 O O . GLU A 1 127 ? 7.327 -23.356 -32.457 1.00 77.88 127 GLU A O 1
ATOM 1034 N N . THR A 1 128 ? 6.410 -22.720 -30.512 1.00 80.88 128 THR A N 1
ATOM 1035 C CA . THR A 1 128 ? 5.017 -22.666 -30.988 1.00 80.88 128 THR A CA 1
ATOM 1036 C C . THR A 1 128 ? 4.579 -21.282 -31.483 1.00 80.88 128 THR A C 1
ATOM 1038 O O . THR A 1 128 ? 3.421 -21.119 -31.872 1.00 80.88 128 THR A O 1
ATOM 1041 N N . GLY A 1 129 ? 5.475 -20.288 -31.468 1.00 74.31 129 GLY A N 1
ATOM 1042 C CA . GLY A 1 129 ? 5.186 -18.898 -31.835 1.00 74.31 129 GLY A CA 1
ATOM 1043 C C . GLY A 1 129 ? 4.436 -18.105 -30.758 1.00 74.31 129 GLY A C 1
ATOM 1044 O O . GLY A 1 129 ? 3.889 -17.039 -31.038 1.00 74.31 129 GLY A O 1
ATOM 1045 N N . ARG A 1 130 ? 4.345 -18.628 -29.527 1.00 74.56 130 ARG A N 1
ATOM 1046 C CA . ARG A 1 130 ? 3.795 -17.898 -28.370 1.00 74.56 130 ARG A CA 1
ATOM 1047 C C . ARG A 1 130 ? 4.883 -17.064 -27.712 1.00 74.56 130 ARG A C 1
ATOM 1049 O O . ARG A 1 130 ? 5.996 -17.561 -27.576 1.00 74.56 130 ARG A O 1
ATOM 1056 N N . GLN A 1 131 ? 4.543 -15.855 -27.273 1.00 72.75 131 GLN A N 1
ATOM 1057 C CA . GLN A 1 131 ? 5.421 -15.034 -26.442 1.00 72.75 131 GLN A CA 1
ATOM 1058 C C . GLN A 1 131 ? 5.251 -15.404 -24.970 1.00 72.75 131 GLN A C 1
ATOM 1060 O O . GLN A 1 131 ? 4.128 -15.423 -24.467 1.00 72.75 131 GLN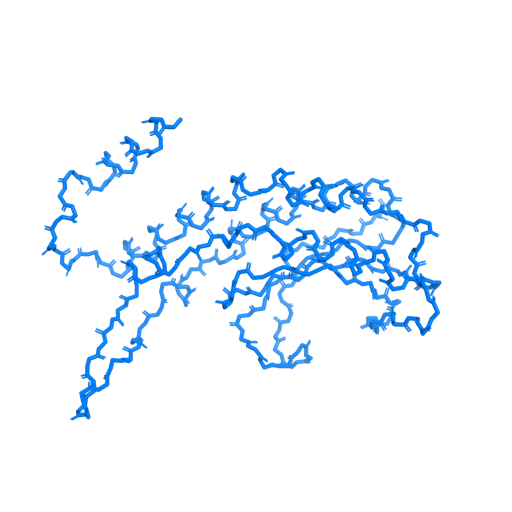 A O 1
ATOM 1065 N N . GLU A 1 132 ? 6.363 -15.674 -24.298 1.00 74.25 132 GLU A N 1
ATOM 1066 C CA . GLU A 1 132 ? 6.425 -15.937 -22.861 1.00 74.25 132 GLU A CA 1
ATOM 1067 C C . GLU A 1 132 ? 7.434 -14.975 -22.220 1.00 74.25 132 GLU A C 1
ATOM 1069 O O . GLU A 1 132 ? 8.443 -14.611 -22.830 1.00 74.25 132 GLU A O 1
ATOM 1074 N N . ALA A 1 133 ? 7.134 -14.503 -21.009 1.00 70.25 133 ALA A N 1
ATOM 1075 C CA . ALA A 1 133 ? 8.056 -13.671 -20.246 1.00 70.25 133 ALA A CA 1
ATOM 1076 C C . ALA A 1 133 ? 9.136 -14.574 -19.634 1.00 70.25 133 ALA A C 1
ATOM 1078 O O . ALA A 1 133 ? 8.826 -15.434 -18.814 1.00 70.25 133 ALA A O 1
ATOM 1079 N N . LEU A 1 134 ? 10.389 -14.391 -20.051 1.00 68.38 134 LEU A N 1
ATOM 1080 C CA . LEU A 1 134 ? 11.523 -15.197 -19.592 1.00 68.38 134 LEU A CA 1
ATOM 1081 C C . LEU A 1 134 ? 11.997 -14.770 -18.196 1.00 68.38 134 LEU A C 1
ATOM 1083 O O . LEU A 1 134 ? 12.349 -15.602 -17.366 1.00 68.38 134 LEU A O 1
ATOM 1087 N N . GLU A 1 135 ? 12.024 -13.460 -17.959 1.00 68.19 135 GLU A N 1
ATOM 1088 C CA . GLU A 1 135 ? 12.428 -12.855 -16.694 1.00 68.19 135 GLU A CA 1
ATOM 1089 C C . GLU A 1 135 ? 11.631 -11.568 -16.499 1.00 68.19 135 GLU A C 1
ATOM 1091 O O . GLU A 1 135 ? 11.564 -10.717 -17.403 1.00 68.19 135 GLU A O 1
ATOM 1096 N N . GLN A 1 136 ? 11.021 -11.428 -15.322 1.00 71.38 136 GLN A N 1
ATOM 1097 C CA . GLN A 1 136 ? 10.376 -10.192 -14.930 1.00 71.38 136 GLN A CA 1
ATOM 1098 C C . GLN A 1 136 ? 11.349 -9.387 -14.054 1.00 71.38 136 GLN A C 1
ATOM 1100 O O . GLN A 1 136 ? 11.941 -9.912 -13.117 1.00 71.38 136 GLN A O 1
ATOM 1105 N N . PRO A 1 137 ? 11.513 -8.075 -14.287 1.00 71.25 137 PRO A N 1
ATOM 1106 C CA . PRO A 1 137 ? 12.368 -7.220 -13.452 1.00 71.25 137 PRO A CA 1
ATOM 1107 C C . PRO A 1 137 ? 12.005 -7.237 -11.968 1.00 71.25 137 PRO A C 1
ATOM 1109 O O . PRO A 1 137 ? 12.823 -6.867 -11.125 1.00 71.25 137 PRO A O 1
ATOM 1112 N N . ILE A 1 138 ? 10.758 -7.602 -11.678 1.00 74.00 138 ILE A N 1
ATOM 1113 C CA . ILE A 1 138 ? 10.203 -7.723 -10.341 1.00 74.00 138 ILE A CA 1
ATOM 1114 C C . ILE A 1 138 ? 10.876 -8.848 -9.549 1.00 74.00 138 ILE A C 1
ATOM 1116 O O . ILE A 1 138 ? 11.176 -8.639 -8.377 1.00 74.00 138 ILE A O 1
ATOM 1120 N N . ASP A 1 139 ? 11.265 -9.936 -10.224 1.00 72.56 139 ASP A N 1
ATOM 1121 C CA . ASP A 1 139 ? 11.931 -11.112 -9.649 1.00 72.56 139 ASP A CA 1
ATOM 1122 C C . ASP A 1 139 ? 13.290 -10.742 -9.027 1.00 72.56 139 ASP A C 1
ATOM 1124 O O . ASP A 1 139 ? 13.732 -11.312 -8.027 1.00 72.56 139 ASP A O 1
ATOM 1128 N N . GLY A 1 140 ? 13.968 -9.753 -9.620 1.00 73.31 140 GLY A N 1
ATOM 1129 C CA . GLY A 1 140 ? 15.249 -9.223 -9.148 1.00 73.31 140 GLY A CA 1
ATOM 1130 C C . GLY A 1 140 ? 15.136 -7.971 -8.273 1.00 73.31 140 GLY A C 1
ATOM 1131 O O . GLY A 1 140 ? 16.148 -7.505 -7.738 1.00 73.31 140 GLY A O 1
ATOM 1132 N N . ALA A 1 141 ? 13.943 -7.386 -8.142 1.00 75.62 141 ALA A N 1
ATOM 1133 C CA . ALA A 1 141 ? 13.748 -6.124 -7.442 1.00 75.62 141 ALA A CA 1
ATOM 1134 C C . ALA A 1 141 ? 13.668 -6.318 -5.921 1.00 75.62 141 ALA A C 1
ATOM 1136 O O . ALA A 1 141 ? 12.996 -7.201 -5.399 1.00 75.62 141 ALA A O 1
ATOM 1137 N N . ASP A 1 142 ? 14.299 -5.414 -5.167 1.00 80.56 142 ASP A N 1
ATOM 1138 C CA . ASP A 1 142 ? 14.083 -5.333 -3.719 1.00 80.56 142 ASP A CA 1
ATOM 1139 C C . ASP A 1 142 ? 12.764 -4.592 -3.448 1.00 80.56 142 ASP A C 1
ATOM 1141 O O . ASP A 1 142 ? 12.729 -3.368 -3.266 1.00 80.56 142 ASP A O 1
ATOM 1145 N N . LEU A 1 143 ? 11.663 -5.345 -3.490 1.00 80.25 143 LEU A N 1
ATOM 1146 C CA . LEU A 1 143 ? 10.304 -4.832 -3.316 1.00 80.25 143 LEU A CA 1
ATOM 1147 C C . LEU A 1 143 ? 10.101 -4.199 -1.939 1.00 80.25 143 LEU A C 1
ATOM 1149 O O . LEU A 1 143 ? 9.476 -3.142 -1.844 1.00 80.25 143 LEU A O 1
ATOM 1153 N N . SER A 1 144 ? 10.719 -4.751 -0.892 1.00 79.56 144 SER A N 1
ATOM 1154 C CA . SER A 1 144 ? 10.672 -4.183 0.459 1.00 79.56 144 SER A CA 1
ATOM 1155 C C . SER A 1 144 ? 11.188 -2.744 0.488 1.00 79.56 144 SER A C 1
ATOM 1157 O O . SER A 1 144 ? 10.569 -1.883 1.111 1.00 79.56 144 SER A O 1
ATOM 1159 N N . LYS A 1 145 ? 12.279 -2.434 -0.229 1.00 81.38 145 LYS A N 1
ATOM 1160 C CA . LYS A 1 145 ? 12.792 -1.052 -0.322 1.00 81.38 145 LYS A CA 1
ATOM 1161 C C . LYS A 1 145 ? 11.847 -0.089 -1.037 1.00 81.38 145 LYS A C 1
ATOM 1163 O O . LYS A 1 145 ? 11.968 1.118 -0.839 1.00 81.38 145 LYS A O 1
ATOM 1168 N N . SER A 1 146 ? 10.951 -0.596 -1.875 1.00 83.62 146 SER A N 1
ATOM 1169 C CA . SER A 1 146 ? 10.006 0.221 -2.638 1.00 83.62 146 SER A CA 1
ATOM 1170 C C . SER A 1 146 ? 8.693 0.401 -1.879 1.00 83.62 146 SER A C 1
ATOM 1172 O O . SER A 1 146 ? 8.240 1.529 -1.695 1.00 83.62 146 SER A O 1
ATOM 1174 N N . PHE A 1 147 ? 8.118 -0.692 -1.376 1.00 86.50 147 PHE A N 1
ATOM 1175 C CA . PHE A 1 147 ? 6.808 -0.690 -0.734 1.00 86.50 147 PHE A CA 1
ATOM 1176 C C . PHE A 1 147 ? 6.840 -0.311 0.748 1.00 86.50 147 PHE A C 1
ATOM 1178 O O . PHE A 1 147 ? 5.887 0.308 1.207 1.00 86.50 147 PHE A O 1
ATOM 1185 N N . ALA A 1 148 ? 7.909 -0.588 1.508 1.00 86.56 148 ALA A N 1
ATOM 1186 C CA . ALA A 1 148 ? 7.929 -0.251 2.938 1.00 86.56 148 ALA A CA 1
ATOM 1187 C C . ALA A 1 148 ? 7.806 1.263 3.216 1.00 86.56 148 ALA A C 1
ATOM 1189 O O . ALA A 1 148 ? 6.989 1.641 4.060 1.00 86.56 148 ALA A O 1
ATOM 1190 N N . PRO A 1 149 ? 8.527 2.165 2.509 1.00 88.94 149 PRO A N 1
ATOM 1191 C CA . PRO A 1 149 ? 8.341 3.607 2.688 1.00 88.94 149 PRO A CA 1
ATOM 1192 C C . PRO A 1 149 ? 6.930 4.071 2.313 1.00 88.94 149 PRO A C 1
ATOM 1194 O O . PRO A 1 149 ? 6.360 4.926 2.989 1.00 88.94 149 PRO A O 1
ATOM 1197 N N . PHE A 1 150 ? 6.362 3.487 1.256 1.00 90.94 150 PHE A N 1
ATOM 1198 C CA . PHE A 1 150 ? 5.001 3.767 0.815 1.00 90.94 150 PHE A CA 1
ATOM 1199 C C . PHE A 1 150 ? 3.970 3.334 1.865 1.00 90.94 150 PHE A C 1
ATOM 1201 O O . PHE A 1 150 ? 3.192 4.162 2.332 1.00 90.94 150 PHE A O 1
ATOM 1208 N N . ALA A 1 151 ? 4.015 2.074 2.302 1.00 90.38 151 ALA A N 1
ATOM 1209 C CA . ALA A 1 151 ? 3.094 1.518 3.284 1.00 90.38 151 ALA A CA 1
ATOM 1210 C C . ALA A 1 151 ? 3.186 2.262 4.622 1.00 90.38 151 ALA A C 1
ATOM 1212 O O . ALA A 1 151 ? 2.168 2.627 5.206 1.00 90.38 151 ALA A O 1
ATOM 1213 N N . SER A 1 152 ? 4.405 2.584 5.069 1.00 89.38 152 SER A N 1
ATOM 1214 C CA . SER A 1 152 ? 4.605 3.400 6.268 1.00 89.38 152 SER A CA 1
ATOM 1215 C C . SER A 1 152 ? 3.960 4.780 6.141 1.00 89.38 152 SER A C 1
ATOM 1217 O O . SER A 1 152 ? 3.466 5.289 7.143 1.00 89.38 152 SER A O 1
ATOM 1219 N N . HIS A 1 153 ? 3.987 5.400 4.958 1.00 91.44 153 HIS A N 1
ATOM 1220 C CA . HIS A 1 153 ? 3.372 6.707 4.733 1.00 91.44 153 HIS A CA 1
ATOM 1221 C C . HIS A 1 153 ? 1.842 6.630 4.686 1.00 91.44 153 HIS A C 1
ATOM 1223 O O . HIS A 1 153 ? 1.173 7.475 5.278 1.00 91.44 153 HIS A O 1
ATOM 1229 N N . VAL A 1 154 ? 1.296 5.625 3.997 1.00 91.88 154 VAL A N 1
ATOM 1230 C CA . VAL A 1 154 ? -0.152 5.407 3.860 1.00 91.88 154 VAL A CA 1
ATOM 1231 C C . VAL A 1 154 ? -0.790 5.077 5.207 1.00 91.88 154 VAL A C 1
ATOM 1233 O O . VAL A 1 154 ? -1.814 5.650 5.560 1.00 91.88 154 VAL A O 1
ATOM 1236 N N . MET A 1 155 ? -0.153 4.212 5.998 1.00 91.62 155 MET A N 1
ATOM 1237 C CA . MET A 1 155 ? -0.708 3.712 7.259 1.00 91.62 155 MET A CA 1
ATOM 1238 C C . MET A 1 155 ? -0.412 4.614 8.468 1.00 91.62 155 MET A C 1
ATOM 1240 O O . MET A 1 155 ? -0.860 4.327 9.581 1.00 91.62 155 MET A O 1
ATOM 1244 N N . GLU A 1 156 ? 0.348 5.699 8.290 1.00 89.50 156 GLU A N 1
ATOM 1245 C CA . GLU A 1 156 ? 0.778 6.586 9.379 1.00 89.50 156 GLU A CA 1
ATOM 1246 C C . GLU A 1 156 ? -0.405 7.173 10.165 1.00 89.50 156 GLU A C 1
ATOM 1248 O O . GLU A 1 156 ? -0.366 7.234 11.395 1.00 89.50 156 GLU A O 1
ATOM 1253 N N . GLY A 1 157 ? -1.479 7.590 9.485 1.00 84.31 157 GLY A N 1
ATOM 1254 C CA . GLY A 1 157 ? -2.623 8.205 10.162 1.00 84.31 157 GLY A CA 1
ATOM 1255 C C . GLY A 1 157 ? -3.434 7.219 11.006 1.00 84.31 157 GLY A C 1
ATOM 1256 O O . GLY A 1 157 ? -3.937 7.591 12.073 1.00 84.31 157 GLY A O 1
ATOM 1257 N N . LEU A 1 158 ? -3.466 5.937 10.622 1.00 87.94 158 LEU A N 1
ATOM 1258 C CA . LEU A 1 158 ? -4.066 4.875 11.432 1.00 87.94 158 LEU A CA 1
ATOM 1259 C C . LEU A 1 158 ? -3.247 4.575 12.686 1.00 87.94 158 LEU A C 1
ATOM 1261 O O . LEU A 1 158 ? -3.832 4.367 13.749 1.00 87.94 158 LEU A O 1
ATOM 1265 N N . GLN A 1 159 ? -1.913 4.642 12.615 1.00 79.12 159 GLN A N 1
ATOM 1266 C CA . GLN A 1 159 ? -1.047 4.438 13.784 1.00 79.12 159 GLN A CA 1
ATOM 1267 C C . GLN A 1 159 ? -1.375 5.418 14.915 1.00 79.12 159 GLN A C 1
ATOM 1269 O O . GLN A 1 159 ? -1.234 5.075 16.080 1.00 79.12 159 GLN A O 1
ATOM 1274 N N . GLY A 1 160 ? -1.846 6.632 14.628 1.00 78.44 160 GLY A N 1
ATOM 1275 C CA . GLY A 1 160 ? -2.247 7.581 15.672 1.00 78.44 160 GLY A CA 1
ATOM 1276 C C . GLY A 1 160 ? -3.597 7.256 16.319 1.00 78.44 160 GLY A C 1
ATOM 1277 O O . GLY A 1 160 ? -3.790 7.514 17.506 1.00 78.44 160 GLY A O 1
ATOM 1278 N N . ARG A 1 161 ? -4.519 6.666 15.553 1.00 90.88 161 ARG A N 1
ATOM 1279 C CA . ARG A 1 161 ? -5.954 6.611 15.875 1.00 90.88 161 ARG A CA 1
ATOM 1280 C C . ARG A 1 161 ? -6.452 5.225 16.281 1.00 90.88 161 ARG A C 1
ATOM 1282 O O . ARG A 1 161 ? -7.366 5.137 17.093 1.00 90.88 161 ARG A O 1
ATOM 1289 N N . PHE A 1 162 ? -5.858 4.165 15.742 1.00 91.56 162 PHE A N 1
ATOM 1290 C CA . PHE A 1 162 ? -6.218 2.786 16.056 1.00 91.56 162 PHE A CA 1
ATOM 1291 C C . PHE A 1 162 ? -5.471 2.305 17.304 1.00 91.56 162 PHE A C 1
ATOM 1293 O O . PHE A 1 162 ? -4.302 2.642 17.520 1.00 91.56 162 PHE A O 1
ATOM 1300 N N . SER A 1 163 ? -6.167 1.582 18.180 1.00 89.44 163 SER A N 1
ATOM 1301 C CA . SER A 1 163 ? -5.610 1.080 19.442 1.00 89.44 163 SER A CA 1
ATOM 1302 C C . SER A 1 163 ? -4.871 -0.248 19.281 1.00 89.44 163 SER A C 1
ATOM 1304 O O . SER A 1 163 ? -4.015 -0.551 20.107 1.00 89.44 163 SER A O 1
ATOM 1306 N N . GLY A 1 164 ? -5.197 -1.017 18.240 1.00 88.62 164 GLY A N 1
ATOM 1307 C CA . GLY A 1 164 ? -4.542 -2.276 17.908 1.00 88.62 164 GLY A CA 1
ATOM 1308 C C . GLY A 1 164 ? -3.293 -2.105 17.043 1.00 88.62 164 GLY A C 1
ATOM 1309 O O . GLY A 1 164 ? -2.773 -0.997 16.870 1.00 88.62 164 GLY A O 1
ATOM 1310 N N . LYS A 1 165 ? -2.806 -3.218 16.490 1.00 90.44 165 LYS A N 1
ATOM 1311 C CA . LYS A 1 165 ? -1.621 -3.219 15.626 1.00 90.44 165 LYS A CA 1
ATOM 1312 C C . LYS A 1 165 ? -1.963 -2.743 14.222 1.00 90.44 165 LYS A C 1
ATOM 1314 O O . LYS A 1 165 ? -3.027 -3.045 13.691 1.00 90.44 165 LYS A O 1
ATOM 1319 N N . VAL A 1 166 ? -1.021 -2.044 13.602 1.00 90.88 166 VAL A N 1
ATOM 1320 C CA . VAL A 1 166 ? -1.109 -1.639 12.200 1.00 90.88 166 VAL A CA 1
ATOM 1321 C C . VAL A 1 166 ? 0.093 -2.212 11.472 1.00 90.88 166 VAL A C 1
ATOM 1323 O O . VAL A 1 166 ? 1.231 -1.964 11.867 1.00 90.88 166 VAL A O 1
ATOM 1326 N N . THR A 1 167 ? -0.162 -2.985 10.426 1.00 90.38 167 THR A N 1
ATOM 1327 C CA . THR A 1 167 ? 0.872 -3.724 9.696 1.00 90.38 167 THR A CA 1
ATOM 1328 C C . THR A 1 167 ? 0.685 -3.587 8.190 1.00 90.38 167 THR A C 1
ATOM 1330 O O . THR A 1 167 ? -0.371 -3.154 7.726 1.00 90.38 167 THR A O 1
ATOM 1333 N N . ALA A 1 168 ? 1.722 -3.925 7.428 1.00 89.50 168 ALA A N 1
ATOM 1334 C CA . ALA A 1 168 ? 1.618 -4.053 5.981 1.00 89.50 168 ALA A CA 1
ATOM 1335 C C . ALA A 1 168 ? 2.514 -5.173 5.444 1.00 89.50 168 ALA A C 1
ATOM 1337 O O . ALA A 1 168 ? 3.593 -5.441 5.994 1.00 89.50 168 ALA A O 1
ATOM 1338 N N . GLY A 1 169 ? 2.056 -5.792 4.363 1.00 86.06 169 GLY A N 1
ATOM 1339 C CA . GLY A 1 169 ? 2.692 -6.895 3.655 1.00 86.06 169 GLY A CA 1
ATOM 1340 C C . GLY A 1 169 ? 2.666 -6.679 2.145 1.00 86.06 169 GLY A C 1
ATOM 1341 O O . GLY A 1 169 ? 2.052 -5.734 1.647 1.00 86.06 169 GLY A O 1
ATOM 1342 N N . PHE A 1 170 ? 3.385 -7.534 1.426 1.00 80.50 170 PHE A N 1
ATOM 1343 C CA . PHE A 1 170 ? 3.198 -7.685 -0.009 1.00 80.50 170 PHE A CA 1
ATOM 1344 C C . PHE A 1 170 ? 3.137 -9.166 -0.381 1.00 80.50 170 PHE A C 1
ATOM 1346 O O . PHE A 1 170 ? 3.817 -9.994 0.237 1.00 80.50 170 PHE A O 1
ATOM 1353 N N . HIS A 1 171 ? 2.370 -9.454 -1.427 1.00 73.06 171 HIS A N 1
ATOM 1354 C CA . HIS A 1 171 ? 2.098 -10.781 -1.951 1.00 73.06 171 HIS A CA 1
ATOM 1355 C C . HIS A 1 171 ? 2.553 -10.857 -3.415 1.00 73.06 171 HIS A C 1
ATOM 1357 O O . HIS A 1 171 ? 2.134 -10.032 -4.227 1.00 73.06 171 HIS A O 1
ATOM 1363 N N . ASP A 1 172 ? 3.436 -11.808 -3.736 1.00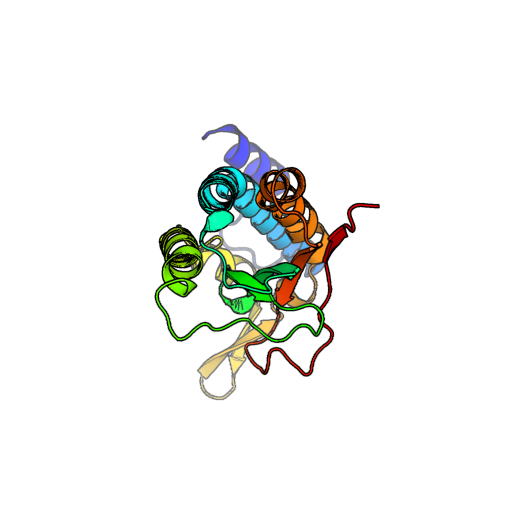 59.53 172 ASP A N 1
ATOM 1364 C CA . ASP A 1 172 ? 4.080 -11.917 -5.061 1.00 59.53 172 ASP A CA 1
ATOM 1365 C C . ASP A 1 172 ? 3.300 -12.821 -6.046 1.00 59.53 172 ASP A C 1
ATOM 1367 O O . ASP A 1 172 ? 3.336 -12.573 -7.242 1.00 59.53 172 ASP A O 1
ATOM 1371 N N . ASP A 1 173 ? 2.504 -13.789 -5.562 1.00 50.97 173 ASP A N 1
ATOM 1372 C CA . ASP A 1 173 ? 1.745 -14.745 -6.397 1.00 50.97 173 ASP A CA 1
ATOM 1373 C C . ASP A 1 173 ? 0.282 -14.935 -5.938 1.00 50.97 173 ASP A C 1
ATOM 1375 O O . ASP A 1 173 ? 0.026 -15.073 -4.757 1.00 50.97 173 ASP A O 1
ATOM 1379 N N . GLU A 1 174 ? -0.701 -15.087 -6.834 1.00 40.97 174 GLU A N 1
ATOM 1380 C CA . GLU A 1 174 ? -2.131 -15.341 -6.505 1.00 40.97 174 GLU A CA 1
ATOM 1381 C C . GLU A 1 174 ? -2.436 -16.619 -5.660 1.00 40.97 174 GLU A C 1
ATOM 1383 O O . GLU A 1 174 ? -3.599 -16.961 -5.425 1.00 40.97 174 GLU A O 1
ATOM 1388 N N . ALA A 1 175 ? -1.437 -17.377 -5.197 1.00 34.59 175 ALA A N 1
ATOM 1389 C CA . ALA A 1 175 ? -1.622 -18.682 -4.566 1.00 34.59 175 ALA A CA 1
ATOM 1390 C C . ALA A 1 175 ? -1.561 -18.630 -3.026 1.00 34.59 175 ALA A C 1
ATOM 1392 O O . ALA A 1 175 ? -0.499 -18.748 -2.426 1.00 34.59 175 ALA A O 1
ATOM 1393 N N . ASN A 1 176 ? -2.749 -18.602 -2.408 1.00 36.47 176 ASN A N 1
ATOM 1394 C CA . ASN A 1 176 ? -3.025 -18.821 -0.980 1.00 36.47 176 ASN A CA 1
ATOM 1395 C C . ASN A 1 176 ? -2.293 -17.883 -0.001 1.00 36.47 176 ASN A C 1
ATOM 1397 O O . ASN A 1 176 ? -1.143 -18.107 0.370 1.00 36.47 176 ASN A O 1
ATOM 1401 N N . LEU A 1 177 ? -3.065 -16.962 0.589 1.00 42.56 177 LEU A N 1
ATOM 1402 C CA . LEU A 1 177 ? -2.731 -16.090 1.734 1.00 42.56 177 LEU A CA 1
ATOM 1403 C C . LEU A 1 177 ? -2.104 -16.796 2.965 1.00 42.56 177 LEU A C 1
ATOM 1405 O O . LEU A 1 177 ? -1.739 -16.133 3.927 1.00 42.56 177 LEU A O 1
ATOM 1409 N N . LEU A 1 178 ? -1.990 -18.129 2.974 1.00 38.31 178 LEU A N 1
ATOM 1410 C CA . LEU A 1 178 ? -1.656 -18.933 4.150 1.00 38.31 178 LEU A CA 1
ATOM 1411 C C . LEU A 1 178 ? -0.344 -19.737 4.059 1.00 38.31 178 LEU A C 1
ATOM 1413 O O . LEU A 1 178 ? 0.038 -20.292 5.086 1.00 38.31 178 LEU A O 1
ATOM 1417 N N . ASP A 1 179 ? 0.349 -19.829 2.909 1.00 33.66 179 ASP A N 1
ATOM 1418 C CA . ASP A 1 179 ? 1.406 -20.861 2.738 1.00 33.66 179 ASP A CA 1
ATOM 1419 C C . ASP A 1 179 ? 2.758 -20.416 2.133 1.00 33.66 179 ASP A C 1
ATOM 1421 O O . ASP A 1 179 ? 3.647 -21.240 1.910 1.00 33.66 179 ASP A O 1
ATOM 1425 N N . LEU A 1 180 ? 2.990 -19.117 1.937 1.00 33.16 180 LEU A N 1
ATOM 1426 C CA . LEU A 1 180 ? 4.316 -18.560 1.624 1.00 33.16 180 LEU A CA 1
ATOM 1427 C C . LEU A 1 180 ? 4.639 -17.412 2.589 1.00 33.16 180 LEU A C 1
ATOM 1429 O O .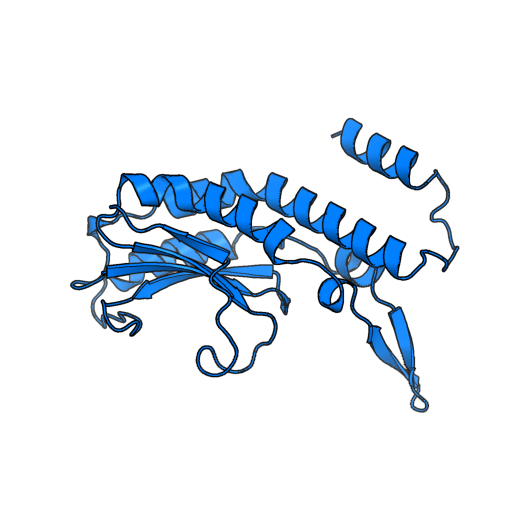 LEU A 1 180 ? 3.723 -16.846 3.183 1.00 33.16 180 LEU A O 1
ATOM 1433 N N . PRO A 1 181 ? 5.927 -17.106 2.852 1.00 35.03 181 PRO A N 1
ATOM 1434 C CA . PRO A 1 181 ? 6.303 -16.265 3.980 1.00 35.03 181 PRO A CA 1
ATOM 1435 C C . PRO A 1 181 ? 5.725 -14.863 3.803 1.00 35.03 181 PRO A C 1
ATOM 1437 O O . PRO A 1 181 ? 6.283 -14.073 3.046 1.00 35.03 181 PRO A O 1
ATOM 1440 N N . HIS A 1 182 ? 4.652 -14.554 4.540 1.00 44.88 182 HIS A N 1
ATOM 1441 C CA . HIS A 1 182 ? 4.197 -13.193 4.803 1.00 44.88 182 HIS A CA 1
ATOM 1442 C C . HIS A 1 182 ? 5.429 -12.371 5.182 1.00 44.88 182 HIS A C 1
ATOM 1444 O O . HIS A 1 182 ? 5.996 -12.512 6.271 1.00 44.88 182 HIS A O 1
ATOM 1450 N N . ARG A 1 183 ? 5.909 -11.545 4.252 1.00 52.16 183 ARG A N 1
ATOM 1451 C CA . ARG A 1 183 ? 6.997 -10.622 4.541 1.00 52.16 183 ARG A CA 1
ATOM 1452 C C . ARG A 1 183 ? 6.349 -9.377 5.093 1.00 52.16 183 ARG A C 1
ATOM 1454 O O . ARG A 1 183 ? 6.037 -8.453 4.352 1.00 52.16 183 ARG A O 1
ATOM 1461 N N . THR A 1 184 ? 6.145 -9.365 6.405 1.00 55.75 184 THR A N 1
ATOM 1462 C CA . THR A 1 184 ? 5.783 -8.141 7.109 1.00 55.75 184 THR A CA 1
ATOM 1463 C C . THR A 1 184 ? 6.877 -7.113 6.847 1.00 55.75 184 THR A C 1
ATOM 1465 O O . THR A 1 184 ? 7.994 -7.214 7.355 1.00 55.75 184 THR A O 1
ATOM 1468 N N . ILE A 1 185 ? 6.571 -6.143 5.992 1.00 61.47 185 ILE A N 1
ATOM 1469 C CA . ILE A 1 185 ? 7.480 -5.049 5.633 1.00 61.47 185 ILE A CA 1
ATOM 1470 C C . ILE A 1 185 ? 7.343 -3.871 6.588 1.00 61.47 185 ILE A C 1
ATOM 1472 O O . ILE A 1 185 ? 8.197 -2.983 6.619 1.00 61.47 185 ILE A O 1
ATOM 1476 N N . PHE A 1 186 ? 6.267 -3.876 7.370 1.00 48.75 186 PHE A N 1
ATOM 1477 C CA . PHE A 1 186 ? 5.966 -2.884 8.375 1.00 48.75 186 PHE A CA 1
ATOM 1478 C C . PHE A 1 186 ? 5.248 -3.554 9.552 1.00 48.75 186 PHE A C 1
ATOM 1480 O O . PHE A 1 186 ? 4.124 -4.032 9.404 1.00 48.75 186 PHE A O 1
ATOM 1487 N N . ASP A 1 187 ? 5.904 -3.577 10.712 1.00 61.00 187 ASP A N 1
ATOM 1488 C CA . ASP A 1 187 ? 5.332 -4.006 11.990 1.00 61.00 187 ASP A CA 1
ATOM 1489 C C . ASP A 1 187 ? 5.669 -2.952 13.040 1.00 61.00 187 ASP A C 1
ATOM 1491 O O . ASP A 1 187 ? 6.846 -2.683 13.312 1.00 61.00 187 ASP A O 1
ATOM 1495 N N . ARG A 1 188 ? 4.646 -2.306 13.599 1.00 52.84 188 ARG A N 1
ATOM 1496 C CA . ARG A 1 188 ? 4.843 -1.356 14.686 1.00 52.84 188 ARG A CA 1
ATOM 1497 C C . ARG A 1 188 ? 3.799 -1.573 15.765 1.00 52.84 188 ARG A C 1
ATOM 1499 O O . ARG A 1 188 ? 2.665 -1.109 15.662 1.00 52.84 188 ARG A O 1
ATOM 1506 N N . ASP A 1 189 ? 4.235 -2.223 16.835 1.00 48.22 189 ASP A N 1
ATOM 1507 C CA . ASP A 1 189 ? 3.514 -2.229 18.098 1.00 48.22 189 ASP A CA 1
ATOM 1508 C C . ASP A 1 189 ? 3.553 -0.837 18.741 1.00 48.22 189 ASP A C 1
ATOM 1510 O O . ASP A 1 189 ? 4.597 -0.177 18.793 1.00 48.22 189 ASP A O 1
ATOM 1514 N N . LYS A 1 190 ? 2.410 -0.393 19.276 1.00 43.28 190 LYS A N 1
ATOM 1515 C CA . LYS A 1 190 ? 2.389 0.676 20.278 1.00 43.28 190 LYS A CA 1
ATOM 1516 C C . LYS A 1 190 ? 2.895 0.094 21.596 1.00 43.28 190 LYS A C 1
ATOM 1518 O O . LYS A 1 190 ? 2.106 -0.391 22.401 1.00 43.28 190 LYS A O 1
ATOM 1523 N N . SER A 1 191 ? 4.211 0.115 21.789 1.00 35.34 191 SER A N 1
ATOM 1524 C CA . SER A 1 191 ? 4.824 0.018 23.119 1.00 35.34 191 SER A CA 1
ATOM 1525 C C . SER A 1 191 ? 4.731 1.353 23.845 1.00 35.34 191 SER A C 1
ATOM 1527 O O . SER A 1 191 ? 5.153 2.355 23.216 1.00 35.34 191 SER A O 1
#

Sequence (191 aa):
MGLLRKLVSSLFGESIAKDQSLSDYGRVQGYQLLLQTQLAQAAPNFRASVDSLDLTRLPDGTKHLHLEIFVSDFEMRLFAFDDAWNEVFDETDQVDELERVNAEIDSMPPLLNQEDRDRFIIWEETETGRQEALEQPIDGADLSKSFAPFASHVMEGLQGRFSGKVTAGFHDDEANLLDLPHRTIFDRDKS